Protein AF-A0A0P7XLR4-F1 (afdb_monomer)

Organism: Scleropages formosus (NCBI:txid113540)

Mean predicted aligned error: 12.74 Å

pLDDT: mean 74.95, std 20.22, range [36.06, 98.44]

Structure (mmCIF, N/CA/C/O backbone):
data_AF-A0A0P7XLR4-F1
#
_entry.id   AF-A0A0P7XLR4-F1
#
loop_
_atom_site.group_PDB
_atom_site.id
_atom_site.type_symbol
_atom_site.label_atom_id
_atom_site.label_alt_id
_atom_site.label_comp_id
_atom_site.label_asym_id
_atom_site.label_entity_id
_atom_site.label_seq_id
_atom_site.pdbx_PDB_ins_code
_atom_site.Cartn_x
_atom_site.Cartn_y
_atom_site.Cartn_z
_atom_site.occupancy
_atom_site.B_iso_or_equiv
_atom_site.auth_seq_id
_atom_site.auth_comp_id
_atom_site.auth_asym_id
_atom_site.auth_atom_id
_atom_site.pdbx_PDB_model_num
ATOM 1 N N . MET A 1 1 ? -6.003 4.251 -23.396 1.00 37.56 1 MET A N 1
ATOM 2 C CA . MET A 1 1 ? -5.095 3.546 -22.468 1.00 37.56 1 MET A CA 1
ATOM 3 C C . MET A 1 1 ? -5.598 2.120 -22.329 1.00 37.56 1 MET A C 1
ATOM 5 O O . MET A 1 1 ? -6.743 1.942 -21.940 1.00 37.56 1 MET A O 1
ATOM 9 N N . HIS A 1 2 ? -4.821 1.114 -22.736 1.00 36.06 2 HIS A N 1
ATOM 10 C CA . HIS A 1 2 ? -5.167 -0.277 -22.434 1.00 36.06 2 HIS A CA 1
ATOM 11 C C . HIS A 1 2 ? -4.854 -0.505 -20.953 1.00 36.06 2 HIS A C 1
ATOM 13 O O . HIS A 1 2 ? -3.712 -0.792 -20.598 1.00 36.06 2 HIS A O 1
ATOM 19 N N . CYS A 1 3 ? -5.856 -0.346 -20.086 1.00 39.62 3 CYS A N 1
ATOM 20 C CA . CYS A 1 3 ? -5.820 -0.955 -18.764 1.00 39.62 3 CYS A CA 1
ATOM 21 C C . CYS A 1 3 ? -5.831 -2.467 -18.983 1.00 39.62 3 CYS A C 1
ATOM 23 O O . CYS A 1 3 ? -6.887 -3.091 -19.033 1.00 39.62 3 CYS A O 1
ATOM 25 N N . ALA A 1 4 ? -4.653 -3.062 -19.178 1.00 46.56 4 ALA A N 1
ATOM 26 C CA . ALA A 1 4 ? -4.507 -4.481 -18.932 1.00 46.56 4 ALA A CA 1
ATOM 27 C C . ALA A 1 4 ? -4.935 -4.673 -17.478 1.00 46.56 4 ALA A C 1
ATOM 29 O O . ALA A 1 4 ? -4.331 -4.090 -16.577 1.00 46.56 4 ALA A O 1
ATOM 30 N N . GLN A 1 5 ? -6.024 -5.401 -17.266 1.00 53.16 5 GLN A N 1
ATOM 31 C CA . GLN A 1 5 ? -6.502 -5.780 -15.949 1.00 53.16 5 GLN A CA 1
ATOM 32 C C . GLN A 1 5 ? -5.443 -6.708 -15.349 1.00 53.16 5 GLN A C 1
ATOM 34 O O . GLN A 1 5 ? -5.478 -7.924 -15.521 1.00 53.16 5 GLN A O 1
ATOM 39 N N . ARG A 1 6 ? -4.403 -6.109 -14.765 1.00 68.88 6 ARG A N 1
ATOM 40 C CA . ARG A 1 6 ? -3.279 -6.832 -14.188 1.00 68.88 6 ARG A CA 1
ATOM 41 C C . ARG A 1 6 ? -3.764 -7.427 -12.879 1.00 68.88 6 ARG A C 1
ATOM 43 O O . ARG A 1 6 ? -3.990 -6.713 -11.907 1.00 68.88 6 ARG A O 1
ATOM 50 N N . HIS A 1 7 ? -4.004 -8.729 -12.908 1.00 80.31 7 HIS A N 1
ATOM 51 C CA . HIS A 1 7 ? -4.394 -9.499 -11.743 1.00 80.31 7 HIS A CA 1
ATOM 52 C C . HIS A 1 7 ? -3.141 -9.897 -10.962 1.00 80.31 7 HIS A C 1
ATOM 54 O O . HIS A 1 7 ? -2.199 -10.429 -11.547 1.00 80.31 7 HIS A O 1
ATOM 60 N N . VAL A 1 8 ? -3.147 -9.638 -9.657 1.00 88.50 8 VAL A N 1
ATOM 61 C CA . VAL A 1 8 ? -2.132 -10.122 -8.718 1.00 88.50 8 VAL A CA 1
ATOM 62 C C . VAL A 1 8 ? -2.732 -11.316 -7.988 1.00 88.50 8 VAL A C 1
ATOM 64 O O . VAL A 1 8 ? -3.753 -11.178 -7.317 1.00 88.50 8 VAL A O 1
ATOM 67 N N . SER A 1 9 ? -2.122 -12.482 -8.162 1.00 90.81 9 SER A N 1
ATOM 68 C CA . SER A 1 9 ? -2.510 -13.734 -7.509 1.00 90.81 9 SER A CA 1
ATOM 69 C C . SER A 1 9 ? -1.669 -13.975 -6.257 1.00 90.81 9 SER A C 1
ATOM 71 O O . SER A 1 9 ? -2.211 -14.377 -5.231 1.00 90.81 9 SER A O 1
ATOM 73 N N . ASP A 1 10 ? -0.367 -13.682 -6.328 1.00 91.31 10 ASP A N 1
ATOM 74 C CA . ASP A 1 10 ? 0.554 -13.728 -5.194 1.00 91.31 10 ASP A CA 1
ATOM 75 C C . ASP A 1 10 ? 1.320 -12.407 -5.100 1.00 91.31 10 ASP A C 1
ATOM 77 O O . ASP A 1 10 ? 2.113 -12.049 -5.970 1.00 91.31 10 ASP A O 1
ATOM 81 N N . LEU A 1 11 ? 1.087 -11.675 -4.011 1.00 91.75 11 LEU A N 1
ATOM 82 C CA . LEU A 1 11 ? 1.699 -10.374 -3.772 1.00 91.75 11 LEU A CA 1
ATOM 83 C C . LEU A 1 11 ? 3.235 -10.437 -3.734 1.00 91.75 11 LEU A C 1
ATOM 85 O O . LEU A 1 11 ? 3.894 -9.477 -4.130 1.00 91.75 11 LEU A O 1
ATOM 89 N N . TYR A 1 12 ? 3.805 -11.537 -3.242 1.00 92.75 12 TYR A N 1
ATOM 90 C CA . TYR A 1 12 ? 5.247 -11.672 -3.035 1.00 92.75 12 TYR A CA 1
ATOM 91 C C . TYR A 1 12 ? 5.987 -12.074 -4.303 1.00 92.75 12 TYR A C 1
ATOM 93 O O . TYR A 1 12 ? 7.185 -11.826 -4.398 1.00 92.75 12 TYR A O 1
ATOM 101 N N . GLU A 1 13 ? 5.279 -12.636 -5.282 1.00 93.12 13 GLU A N 1
ATOM 102 C CA . GLU A 1 13 ? 5.835 -13.014 -6.580 1.00 93.12 13 GLU A CA 1
ATOM 103 C C . GLU A 1 13 ? 5.521 -11.976 -7.662 1.00 93.12 13 GLU A C 1
ATOM 105 O O . GLU A 1 13 ? 6.417 -11.502 -8.365 1.00 93.12 13 GLU A O 1
ATOM 110 N N . ASP A 1 14 ? 4.266 -11.543 -7.754 1.00 95.00 14 ASP A N 1
ATOM 111 C CA . ASP A 1 14 ? 3.778 -10.726 -8.867 1.00 95.00 14 ASP A CA 1
ATOM 112 C C . ASP A 1 14 ? 4.241 -9.262 -8.800 1.00 95.00 14 ASP A C 1
ATOM 114 O O . ASP A 1 14 ? 4.071 -8.511 -9.762 1.00 95.00 14 ASP A O 1
ATOM 118 N N . LEU A 1 15 ? 4.823 -8.820 -7.682 1.00 96.06 15 LEU A N 1
ATOM 119 C CA . LEU A 1 15 ? 5.409 -7.480 -7.552 1.00 96.06 15 LEU A CA 1
ATOM 120 C C . LEU A 1 15 ? 6.912 -7.437 -7.853 1.00 96.06 15 LEU A C 1
ATOM 122 O O . LEU A 1 15 ? 7.467 -6.350 -8.028 1.00 96.06 15 LEU A O 1
ATOM 126 N N . ARG A 1 16 ? 7.577 -8.595 -7.950 1.00 96.88 16 ARG A N 1
ATOM 127 C CA . ARG A 1 16 ? 9.047 -8.697 -8.005 1.00 96.88 16 ARG A CA 1
ATOM 128 C C . ARG A 1 16 ? 9.668 -8.095 -9.257 1.00 96.88 16 ARG A C 1
ATOM 130 O O . ARG A 1 16 ? 10.845 -7.745 -9.255 1.00 96.88 16 ARG A O 1
ATOM 137 N N . ASP A 1 17 ? 8.919 -8.018 -10.353 1.00 96.00 17 ASP A N 1
ATOM 138 C CA . ASP A 1 17 ? 9.397 -7.414 -11.600 1.00 96.00 17 ASP A CA 1
ATOM 139 C C . ASP A 1 17 ? 9.203 -5.889 -11.663 1.00 96.00 17 ASP A C 1
ATOM 141 O O . ASP A 1 17 ? 9.664 -5.252 -12.611 1.00 96.00 17 ASP A O 1
ATOM 145 N N . GLY A 1 18 ? 8.531 -5.310 -10.661 1.00 96.25 18 GLY A N 1
ATOM 146 C CA . GLY A 1 18 ? 8.230 -3.886 -10.545 1.00 96.25 18 GLY A CA 1
ATOM 147 C C . GLY A 1 18 ? 7.125 -3.377 -11.476 1.00 96.25 18 GLY A C 1
ATOM 148 O O . GLY A 1 18 ? 6.632 -2.269 -11.281 1.00 96.25 18 GLY A O 1
ATOM 149 N N . HIS A 1 19 ? 6.659 -4.148 -12.462 1.00 95.94 19 HIS A N 1
ATOM 150 C CA . HIS A 1 19 ? 5.688 -3.643 -13.432 1.00 95.94 19 HIS A CA 1
ATOM 151 C C . HIS A 1 19 ? 4.304 -3.412 -12.825 1.00 95.94 19 HIS A C 1
ATOM 153 O O . HIS A 1 19 ? 3.629 -2.448 -13.204 1.00 95.94 19 HIS A O 1
ATOM 159 N N . ASN A 1 20 ? 3.872 -4.279 -11.910 1.00 95.44 20 ASN A N 1
ATOM 160 C CA . ASN A 1 20 ? 2.601 -4.118 -11.204 1.00 95.44 20 ASN A CA 1
ATOM 161 C C . ASN A 1 20 ? 2.645 -2.941 -10.220 1.00 95.44 20 ASN A C 1
ATOM 163 O O . ASN A 1 20 ? 1.683 -2.180 -10.166 1.00 95.44 20 ASN A O 1
ATOM 167 N N . LEU A 1 21 ? 3.783 -2.713 -9.551 1.00 95.62 21 LEU A N 1
ATOM 168 C CA . LEU A 1 21 ? 3.993 -1.530 -8.707 1.00 95.62 21 LEU A CA 1
ATOM 169 C C . LEU A 1 21 ? 3.910 -0.235 -9.515 1.00 95.62 21 LEU A C 1
ATOM 171 O O . LEU A 1 21 ? 3.166 0.665 -9.144 1.00 95.62 21 LEU A O 1
ATOM 175 N N . ILE A 1 22 ? 4.609 -0.165 -10.651 1.00 96.31 22 ILE A N 1
ATOM 176 C CA . ILE A 1 22 ? 4.544 1.006 -11.532 1.00 96.31 22 ILE A CA 1
ATOM 177 C C . ILE A 1 22 ? 3.100 1.238 -11.998 1.00 96.31 22 ILE A C 1
ATOM 179 O O . ILE A 1 22 ? 2.603 2.352 -11.903 1.00 96.31 22 ILE A O 1
ATOM 183 N N . SER A 1 23 ? 2.391 0.186 -12.424 1.00 93.94 23 SER A N 1
ATOM 184 C CA . SER A 1 23 ? 0.994 0.316 -12.881 1.00 93.94 23 SER A CA 1
ATOM 185 C C . SER A 1 23 ? 0.066 0.820 -11.777 1.00 93.94 23 SER A C 1
ATOM 187 O O . SER A 1 23 ? -0.807 1.640 -12.039 1.00 93.94 23 SER A O 1
ATOM 189 N N . LEU A 1 24 ? 0.255 0.343 -10.543 1.00 92.62 24 LEU A N 1
ATOM 190 C CA . LEU A 1 24 ? -0.506 0.809 -9.389 1.00 92.62 24 LEU A CA 1
ATOM 191 C C . LEU A 1 24 ? -0.277 2.306 -9.151 1.00 92.62 24 LEU A C 1
ATOM 193 O O . LEU A 1 24 ? -1.240 3.049 -8.990 1.00 92.62 24 LEU A O 1
ATOM 197 N N . LEU A 1 25 ? 0.980 2.754 -9.168 1.00 92.50 25 LEU A N 1
ATOM 198 C CA . LEU A 1 25 ? 1.325 4.160 -8.956 1.00 92.50 25 LEU A CA 1
ATOM 199 C C . LEU A 1 25 ? 0.788 5.061 -10.070 1.00 92.50 25 LEU A C 1
ATOM 201 O O . LEU A 1 25 ? 0.278 6.135 -9.767 1.00 92.50 25 LEU A O 1
ATOM 205 N N . GLU A 1 26 ? 0.830 4.620 -11.329 1.00 89.94 26 GLU A N 1
ATOM 206 C CA . GLU A 1 26 ? 0.233 5.354 -12.453 1.00 89.94 26 GLU A CA 1
ATOM 207 C C . GLU A 1 26 ? -1.283 5.524 -12.275 1.00 89.94 26 GLU A C 1
ATOM 209 O O . GLU A 1 26 ? -1.816 6.612 -12.475 1.00 89.94 26 GLU A O 1
ATOM 214 N N . VAL A 1 27 ? -1.990 4.472 -11.844 1.00 86.38 27 VAL A N 1
ATOM 215 C CA . VAL A 1 27 ? -3.443 4.532 -11.608 1.00 86.38 27 VAL A CA 1
ATOM 216 C C . VAL A 1 27 ? -3.786 5.436 -10.423 1.00 86.38 27 VAL A C 1
ATOM 218 O O . VAL A 1 27 ? -4.735 6.212 -10.511 1.00 86.38 27 VAL A O 1
ATOM 221 N N . LEU A 1 28 ? -3.032 5.349 -9.323 1.00 84.75 28 LEU A N 1
ATOM 222 C CA . LEU A 1 28 ? -3.292 6.142 -8.118 1.00 84.75 28 LEU A CA 1
ATOM 223 C C . LEU A 1 28 ? -2.942 7.627 -8.294 1.00 84.75 28 LEU A C 1
ATOM 225 O O . LEU A 1 28 ? -3.626 8.481 -7.739 1.00 84.75 28 LEU A O 1
ATOM 229 N N . SER A 1 29 ? -1.888 7.939 -9.053 1.00 83.38 29 SER A N 1
ATOM 230 C CA . SER A 1 29 ? -1.409 9.317 -9.251 1.00 83.38 29 SER A CA 1
ATOM 231 C C . SER A 1 29 ? -1.929 9.991 -10.521 1.00 83.38 29 SER A C 1
ATOM 233 O O . SER A 1 29 ? -1.886 11.215 -10.620 1.00 83.38 29 SER A O 1
ATOM 235 N N . GLY A 1 30 ? -2.393 9.220 -11.508 1.00 84.25 30 GLY A N 1
ATOM 236 C CA . GLY A 1 30 ? -2.721 9.724 -12.843 1.00 84.25 30 GLY A CA 1
ATOM 237 C C . GLY A 1 30 ? -1.502 10.105 -13.697 1.00 84.25 30 GLY A C 1
ATOM 238 O O . GLY A 1 30 ? -1.681 10.629 -14.798 1.00 84.25 30 GLY A O 1
ATOM 239 N N . GLU A 1 31 ? -0.276 9.863 -13.223 1.00 87.56 31 GLU A N 1
ATOM 240 C CA . GLU A 1 31 ? 0.967 10.121 -13.958 1.00 87.56 31 GLU A CA 1
ATOM 241 C C . GLU A 1 31 ? 1.446 8.881 -14.717 1.00 87.56 31 GLU A C 1
ATOM 243 O O . GLU A 1 31 ? 1.093 7.758 -14.384 1.00 87.56 31 GLU A O 1
ATOM 248 N N . THR A 1 32 ? 2.259 9.074 -15.758 1.00 92.50 32 THR A N 1
ATOM 249 C CA . THR A 1 32 ? 2.906 7.970 -16.487 1.00 92.50 32 THR A CA 1
ATOM 250 C C . THR A 1 32 ? 4.353 7.844 -16.038 1.00 92.50 32 THR A C 1
ATOM 252 O O . THR A 1 32 ? 5.079 8.836 -16.019 1.00 92.50 32 THR A O 1
ATOM 255 N N . LEU A 1 33 ? 4.782 6.628 -15.710 1.00 94.81 33 LEU A N 1
ATOM 256 C CA . LEU A 1 33 ? 6.123 6.352 -15.205 1.00 94.81 33 LEU A CA 1
ATOM 257 C C . LEU A 1 33 ? 6.948 5.578 -16.252 1.00 94.81 33 LEU A C 1
ATOM 259 O O . LEU A 1 33 ? 6.402 4.782 -17.025 1.00 94.81 33 LEU A O 1
ATOM 263 N N . PRO A 1 34 ? 8.280 5.769 -16.292 1.00 96.38 34 PRO A N 1
ATOM 264 C CA . PRO A 1 34 ? 9.146 4.998 -17.177 1.00 96.38 34 PRO A CA 1
ATOM 265 C C . PRO A 1 34 ? 9.172 3.514 -16.782 1.00 96.38 34 PRO A C 1
ATOM 267 O O . PRO A 1 34 ? 8.917 3.147 -15.636 1.00 96.38 34 PRO A O 1
ATOM 270 N N . ARG A 1 35 ? 9.481 2.638 -17.745 1.00 96.25 35 ARG A N 1
ATOM 271 C CA . ARG A 1 35 ? 9.558 1.183 -17.544 1.00 96.25 35 ARG A CA 1
ATOM 272 C C . ARG A 1 35 ? 10.735 0.611 -18.318 1.00 96.25 35 ARG A C 1
ATOM 274 O O . ARG A 1 35 ? 10.779 0.721 -19.544 1.00 96.25 35 ARG A O 1
ATOM 281 N N . GLU A 1 36 ? 11.627 -0.067 -17.613 1.00 96.25 36 GLU A N 1
ATOM 282 C CA . GLU A 1 36 ? 12.670 -0.871 -18.231 1.00 96.25 36 GLU A CA 1
ATOM 283 C C . GLU A 1 36 ? 12.086 -2.134 -18.853 1.00 96.25 36 GLU A C 1
ATOM 285 O O . GLU A 1 36 ? 11.261 -2.837 -18.256 1.00 96.25 36 GLU A O 1
ATOM 290 N N . LYS A 1 37 ? 12.538 -2.432 -20.073 1.00 91.19 37 LYS A N 1
ATOM 291 C CA . LYS A 1 37 ? 12.120 -3.609 -20.835 1.00 91.19 37 LYS A CA 1
ATOM 292 C C . LYS A 1 37 ? 13.171 -4.696 -20.695 1.00 91.19 37 LYS A C 1
ATOM 294 O O . LYS A 1 37 ? 14.318 -4.493 -21.061 1.00 91.19 37 LYS A O 1
ATOM 299 N N . GLY A 1 38 ? 12.760 -5.877 -20.255 1.00 91.06 38 GLY A N 1
ATOM 300 C CA . GLY A 1 38 ? 13.636 -7.040 -20.195 1.00 91.06 38 GLY A CA 1
ATOM 301 C C . GLY A 1 38 ? 13.280 -7.955 -19.035 1.00 91.06 38 GLY A C 1
ATOM 302 O O . GLY A 1 38 ? 12.479 -7.611 -18.174 1.00 91.06 38 GLY A O 1
ATOM 303 N N . ARG A 1 39 ? 13.852 -9.162 -19.034 1.00 90.44 39 ARG A N 1
ATOM 304 C CA . ARG A 1 39 ? 13.531 -10.206 -18.040 1.00 90.44 39 ARG A CA 1
ATOM 305 C C . ARG A 1 39 ? 14.653 -10.474 -17.036 1.00 90.44 39 ARG A C 1
ATOM 307 O O . ARG A 1 39 ? 14.438 -11.181 -16.055 1.00 90.44 39 ARG A O 1
ATOM 314 N N . MET A 1 40 ? 15.846 -9.922 -17.274 1.00 96.12 40 MET A N 1
ATOM 315 C CA . MET A 1 40 ? 16.996 -10.090 -16.376 1.00 96.12 40 MET A CA 1
ATOM 316 C C . MET A 1 40 ? 16.778 -9.368 -15.044 1.00 96.12 40 MET A C 1
ATOM 318 O O . MET A 1 40 ? 16.084 -8.353 -14.996 1.00 96.12 40 MET A O 1
ATOM 322 N N . ARG A 1 41 ? 17.430 -9.856 -13.981 1.00 95.50 41 ARG A N 1
ATOM 323 C CA . ARG A 1 41 ? 17.293 -9.317 -12.617 1.00 95.50 41 ARG A CA 1
ATOM 324 C C . ARG A 1 41 ? 17.545 -7.810 -12.541 1.00 95.50 41 ARG A C 1
ATOM 326 O O . ARG A 1 41 ? 16.820 -7.129 -11.832 1.00 95.50 41 ARG A O 1
ATOM 333 N N . PHE A 1 42 ? 18.500 -7.277 -13.304 1.00 96.81 42 PHE A N 1
ATOM 334 C CA . PHE A 1 42 ? 18.771 -5.838 -13.291 1.00 96.81 42 PHE A CA 1
ATOM 335 C C . PHE A 1 42 ? 17.586 -4.998 -13.806 1.00 96.81 42 PHE A C 1
ATOM 337 O O . PHE A 1 42 ? 17.302 -3.961 -13.221 1.00 96.81 42 PHE A O 1
ATOM 344 N N . HIS A 1 43 ? 16.839 -5.463 -14.819 1.00 97.12 43 HIS A N 1
ATOM 345 C CA . HIS A 1 43 ? 15.630 -4.766 -15.285 1.00 97.12 43 HIS A CA 1
ATOM 346 C C . HIS A 1 43 ? 14.546 -4.763 -14.202 1.00 97.12 43 HIS A C 1
ATOM 348 O O . HIS A 1 43 ? 13.888 -3.750 -13.990 1.00 97.12 43 HIS A O 1
ATOM 354 N N . LYS A 1 44 ? 14.386 -5.886 -13.485 1.00 97.06 44 LYS A N 1
ATOM 355 C CA . LYS A 1 44 ? 13.446 -5.994 -12.358 1.00 97.06 44 LYS A CA 1
ATOM 356 C C . LYS A 1 44 ? 13.810 -5.012 -11.243 1.00 97.06 44 LYS A C 1
ATOM 358 O O . LYS A 1 44 ? 12.972 -4.220 -10.827 1.00 97.06 44 LYS A O 1
ATOM 363 N N . LEU A 1 45 ? 15.078 -5.017 -10.822 1.00 98.25 45 LEU A N 1
ATOM 364 C CA . LEU A 1 45 ? 15.604 -4.093 -9.813 1.00 98.25 45 LEU A CA 1
ATOM 365 C C . LEU A 1 45 ? 15.403 -2.632 -10.222 1.00 98.25 45 LEU A C 1
ATOM 367 O O . LEU A 1 45 ? 15.032 -1.817 -9.382 1.00 98.25 45 LEU A O 1
ATOM 371 N N . GLN A 1 46 ? 15.605 -2.311 -11.501 1.00 98.44 46 GLN A N 1
ATOM 372 C CA . GLN A 1 46 ? 15.430 -0.957 -12.012 1.00 98.44 46 GLN A CA 1
ATOM 373 C C . GLN A 1 46 ? 13.955 -0.539 -12.060 1.00 98.44 46 GLN A C 1
ATOM 375 O O . GLN A 1 46 ? 13.625 0.567 -11.649 1.00 98.44 46 GLN A O 1
ATOM 380 N N . ASN A 1 47 ? 13.043 -1.421 -12.477 1.00 98.31 47 ASN A N 1
ATOM 381 C CA . ASN A 1 47 ? 11.603 -1.143 -12.436 1.00 98.31 47 ASN A CA 1
ATOM 382 C C . ASN A 1 47 ? 11.095 -0.921 -11.006 1.00 98.31 47 ASN A C 1
ATOM 384 O O . ASN A 1 47 ? 10.322 0.003 -10.756 1.00 98.31 47 ASN A O 1
ATOM 388 N N . VAL A 1 48 ? 11.554 -1.726 -10.045 1.00 98.38 48 VAL A N 1
ATOM 389 C CA . VAL A 1 48 ? 11.248 -1.488 -8.630 1.00 98.38 48 VAL A CA 1
ATOM 390 C C . VAL A 1 48 ? 11.840 -0.152 -8.177 1.00 98.38 48 VAL A C 1
ATOM 392 O O . VAL A 1 48 ? 11.147 0.628 -7.529 1.00 98.38 48 VAL A O 1
ATOM 395 N N . GLN A 1 49 ? 13.087 0.150 -8.550 1.00 98.44 49 GLN A N 1
ATOM 396 C CA . GLN A 1 49 ? 13.749 1.406 -8.196 1.00 98.44 49 GLN A CA 1
ATOM 397 C C . GLN A 1 49 ? 12.969 2.628 -8.695 1.00 98.44 49 GLN A C 1
ATOM 399 O O . GLN A 1 49 ? 12.754 3.554 -7.920 1.00 98.44 49 GLN A O 1
ATOM 404 N N . ILE A 1 50 ? 12.466 2.596 -9.933 1.00 98.31 50 ILE A N 1
ATOM 405 C CA . ILE A 1 50 ? 11.616 3.654 -10.500 1.00 98.31 50 ILE A CA 1
ATOM 406 C C . ILE A 1 50 ? 10.390 3.908 -9.610 1.00 98.31 50 ILE A C 1
ATOM 408 O O . ILE A 1 50 ? 10.075 5.058 -9.305 1.00 98.31 50 ILE A O 1
ATOM 412 N N . ALA A 1 51 ? 9.718 2.847 -9.154 1.00 98.00 51 ALA A N 1
ATOM 413 C CA . ALA A 1 51 ? 8.559 2.967 -8.272 1.00 98.0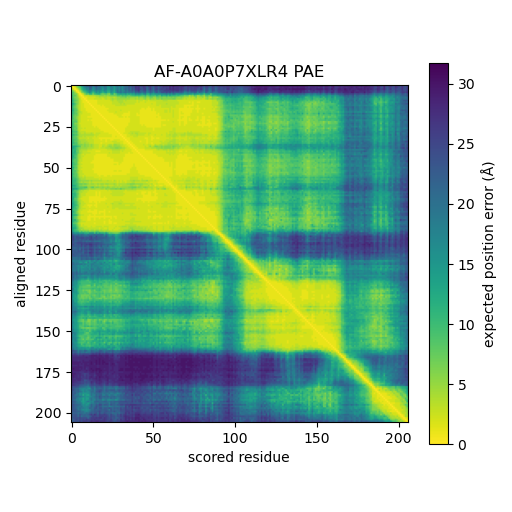0 51 ALA A CA 1
ATOM 414 C C . ALA A 1 51 ? 8.932 3.546 -6.893 1.00 98.00 51 ALA A C 1
ATOM 416 O O . ALA A 1 51 ? 8.233 4.418 -6.374 1.00 98.00 51 ALA A O 1
ATOM 417 N N . LEU A 1 52 ? 10.042 3.090 -6.300 1.00 97.88 52 LEU A N 1
ATOM 418 C CA . LEU A 1 52 ? 10.511 3.594 -5.005 1.00 97.88 52 LEU A CA 1
ATOM 419 C C . LEU A 1 52 ? 10.942 5.059 -5.087 1.00 97.88 52 LEU A C 1
ATOM 421 O O . LEU A 1 52 ? 10.652 5.835 -4.179 1.00 97.88 52 LEU A O 1
ATOM 425 N N . ASP A 1 53 ? 11.617 5.454 -6.162 1.00 97.25 53 ASP A N 1
ATOM 426 C CA . ASP A 1 53 ? 12.038 6.836 -6.340 1.00 97.25 53 ASP A CA 1
ATOM 427 C C . ASP A 1 53 ? 10.841 7.740 -6.586 1.00 97.25 53 ASP A C 1
ATOM 429 O O . ASP A 1 53 ? 10.775 8.795 -5.965 1.00 97.25 53 ASP A O 1
ATOM 433 N N . PHE A 1 54 ? 9.852 7.328 -7.380 1.00 96.06 54 PHE A N 1
ATOM 434 C CA . PHE A 1 54 ? 8.601 8.078 -7.517 1.00 96.06 54 PHE A CA 1
ATOM 435 C C . PHE A 1 54 ? 7.953 8.386 -6.154 1.00 96.06 54 PHE A C 1
ATOM 437 O O . PHE A 1 54 ? 7.598 9.531 -5.876 1.00 96.06 54 PHE A O 1
ATOM 444 N N . LEU A 1 55 ? 7.875 7.389 -5.266 1.00 93.06 55 LEU A N 1
ATOM 445 C CA . LEU A 1 55 ? 7.358 7.571 -3.908 1.00 93.06 55 LEU A CA 1
ATOM 446 C C . LEU A 1 55 ? 8.206 8.567 -3.097 1.00 93.06 55 LEU A C 1
ATOM 448 O O . LEU A 1 55 ? 7.654 9.466 -2.465 1.00 93.06 55 LEU A O 1
ATOM 452 N N . LYS A 1 56 ? 9.541 8.471 -3.147 1.00 91.56 56 LYS A N 1
ATOM 453 C CA . LYS A 1 56 ? 10.427 9.436 -2.465 1.00 91.56 56 LYS A CA 1
ATOM 454 C C . LYS A 1 56 ? 10.263 10.860 -2.995 1.00 91.56 56 LYS A C 1
ATOM 456 O O . LYS A 1 56 ? 10.279 11.796 -2.201 1.00 91.56 56 LYS A O 1
ATOM 461 N N . HIS A 1 57 ? 10.101 11.033 -4.310 1.00 91.56 57 HIS A N 1
ATOM 462 C CA . HIS A 1 57 ? 9.867 12.349 -4.915 1.00 91.56 57 HIS A CA 1
ATOM 463 C C . HIS A 1 57 ? 8.569 12.980 -4.389 1.00 91.56 57 HIS A C 1
ATOM 465 O O . HIS A 1 57 ? 8.535 14.184 -4.152 1.00 91.56 57 HIS A O 1
ATOM 471 N N . ARG A 1 58 ? 7.552 12.160 -4.095 1.00 85.12 58 ARG A N 1
ATOM 472 C CA . ARG A 1 58 ? 6.304 12.553 -3.416 1.00 85.12 58 ARG A CA 1
ATOM 473 C C . ARG A 1 58 ? 6.409 12.600 -1.882 1.00 85.12 58 ARG A C 1
ATOM 475 O O . ARG A 1 58 ? 5.407 12.500 -1.183 1.00 85.12 58 ARG A O 1
ATOM 482 N N . GLN A 1 59 ? 7.622 12.740 -1.342 1.00 83.94 59 GLN A N 1
ATOM 483 C CA . GLN A 1 59 ? 7.900 12.861 0.098 1.00 83.94 59 GLN A CA 1
ATOM 484 C C . GLN A 1 59 ? 7.467 11.650 0.949 1.00 83.94 59 GLN A C 1
ATOM 486 O O . GLN A 1 59 ? 7.349 11.742 2.174 1.00 83.94 59 GLN A O 1
ATOM 491 N N . VAL A 1 60 ? 7.286 10.475 0.336 1.00 86.56 60 VAL A N 1
ATOM 492 C CA . VAL A 1 60 ? 6.988 9.237 1.065 1.00 86.56 60 VAL A CA 1
ATOM 493 C C . VAL A 1 60 ? 8.244 8.723 1.766 1.00 86.56 60 VAL A C 1
ATOM 495 O O . VAL A 1 60 ? 9.277 8.461 1.145 1.00 86.56 60 VAL A O 1
ATOM 498 N N . LYS A 1 61 ? 8.147 8.511 3.081 1.00 82.56 61 LYS A N 1
ATOM 499 C CA . LYS A 1 61 ? 9.248 7.980 3.895 1.00 82.56 61 LYS A CA 1
ATOM 500 C C . LYS A 1 61 ? 9.323 6.456 3.797 1.00 82.56 61 LYS A C 1
ATOM 502 O O . LYS A 1 61 ? 8.607 5.740 4.491 1.00 82.56 61 LYS A O 1
ATOM 507 N N . LEU A 1 62 ? 10.242 5.961 2.974 1.00 88.38 62 LEU A N 1
ATOM 508 C CA . LEU A 1 62 ? 10.547 4.533 2.847 1.00 88.38 62 LEU A CA 1
ATOM 509 C C . LEU A 1 62 ? 11.623 4.119 3.863 1.00 88.38 62 LEU A C 1
ATOM 511 O O . LEU A 1 62 ? 12.820 4.223 3.597 1.00 88.38 62 LEU A O 1
ATOM 515 N N . VAL A 1 63 ? 11.209 3.663 5.046 1.00 85.06 63 VAL A N 1
ATOM 516 C CA . VAL A 1 63 ? 12.143 3.212 6.091 1.00 85.06 63 VAL A CA 1
ATOM 517 C C . VAL A 1 63 ? 12.566 1.769 5.820 1.00 85.06 63 VAL A C 1
ATOM 519 O O . VAL A 1 63 ? 11.752 0.856 5.924 1.00 85.06 63 VAL A O 1
ATOM 522 N N . ASN A 1 64 ? 13.853 1.564 5.527 1.00 90.00 64 ASN A N 1
ATOM 523 C CA . ASN A 1 64 ? 14.472 0.245 5.333 1.00 90.00 64 ASN A CA 1
ATOM 52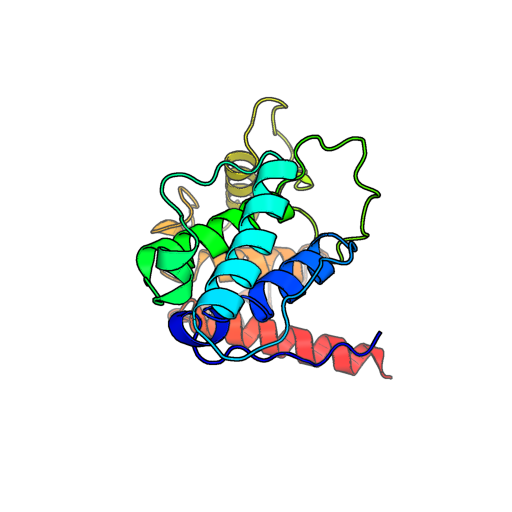4 C C . ASN A 1 64 ? 13.851 -0.604 4.207 1.00 90.00 64 ASN A C 1
ATOM 526 O O . ASN A 1 64 ? 13.819 -1.827 4.314 1.00 90.00 64 ASN A O 1
ATOM 530 N N . ILE A 1 65 ? 13.359 0.028 3.138 1.00 93.75 65 ILE A N 1
ATOM 531 C CA . ILE A 1 65 ? 12.867 -0.673 1.944 1.00 93.75 65 ILE A CA 1
ATOM 532 C C . ILE A 1 65 ? 13.798 -0.350 0.778 1.00 93.75 65 ILE A C 1
ATOM 534 O O . ILE A 1 65 ? 13.917 0.815 0.386 1.00 93.75 65 ILE A O 1
ATOM 538 N N . ARG A 1 66 ? 14.450 -1.374 0.222 1.00 97.31 66 ARG A N 1
ATOM 539 C CA . ARG A 1 66 ? 15.290 -1.272 -0.979 1.00 97.31 66 ARG A CA 1
ATOM 540 C C . ARG A 1 66 ? 14.680 -2.048 -2.142 1.00 97.31 66 ARG A C 1
ATOM 542 O O . ARG A 1 66 ? 13.700 -2.774 -1.988 1.00 97.31 66 ARG A O 1
ATOM 549 N N . ASN A 1 67 ? 15.226 -1.852 -3.338 1.00 97.31 67 ASN A N 1
ATOM 550 C CA . ASN A 1 67 ? 14.696 -2.476 -4.547 1.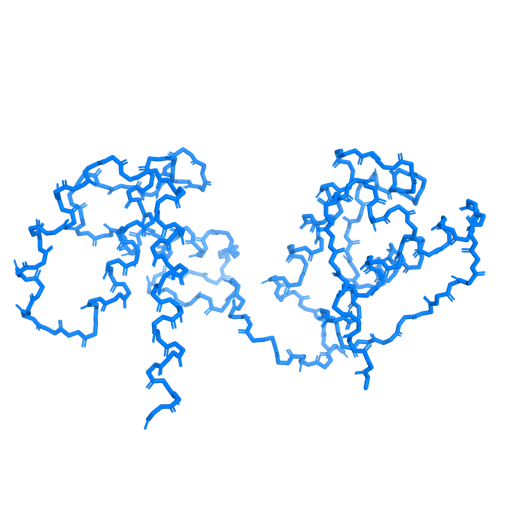00 97.31 67 ASN A CA 1
ATOM 551 C C . ASN A 1 67 ? 14.957 -3.990 -4.609 1.00 97.31 67 ASN A C 1
ATOM 553 O O . ASN A 1 67 ? 14.111 -4.727 -5.115 1.00 97.31 67 ASN A O 1
ATOM 557 N N . ASP A 1 68 ? 16.082 -4.461 -4.071 1.00 97.62 68 ASP A N 1
ATOM 558 C CA . ASP A 1 68 ? 16.415 -5.881 -3.948 1.00 97.62 68 ASP A CA 1
ATOM 559 C C . ASP A 1 68 ? 15.489 -6.609 -2.974 1.00 97.62 68 ASP A C 1
ATOM 561 O O . ASP A 1 68 ? 15.024 -7.697 -3.299 1.00 97.62 68 ASP A O 1
ATOM 565 N N . ASP A 1 69 ? 15.104 -5.968 -1.866 1.00 97.56 69 ASP A N 1
ATOM 566 C CA . ASP A 1 69 ? 14.140 -6.530 -0.913 1.00 97.56 69 ASP A CA 1
ATOM 567 C C . ASP A 1 69 ? 12.809 -6.914 -1.591 1.00 97.56 69 ASP A C 1
ATOM 569 O O . ASP A 1 69 ? 12.227 -7.961 -1.302 1.00 97.56 69 ASP A O 1
ATOM 573 N N . ILE A 1 70 ? 12.329 -6.079 -2.518 1.00 97.81 70 ILE A N 1
ATOM 574 C CA . ILE A 1 70 ? 11.079 -6.312 -3.254 1.00 97.81 70 ILE A CA 1
ATOM 575 C C . ILE A 1 70 ? 11.296 -7.271 -4.428 1.00 97.81 70 ILE A C 1
ATOM 577 O O . ILE A 1 70 ? 10.491 -8.176 -4.635 1.00 97.81 70 ILE A O 1
ATOM 581 N N . ALA A 1 71 ? 12.382 -7.116 -5.191 1.00 97.00 71 ALA A N 1
ATOM 582 C CA . ALA A 1 71 ? 12.681 -7.990 -6.327 1.00 97.00 71 ALA A CA 1
ATOM 583 C C . ALA A 1 71 ? 12.970 -9.441 -5.902 1.00 97.00 71 ALA A C 1
ATOM 585 O O . ALA A 1 71 ? 12.717 -10.382 -6.664 1.00 97.00 71 ALA A O 1
ATOM 586 N N . ASP A 1 72 ? 13.460 -9.638 -4.680 1.00 95.69 72 ASP A N 1
ATOM 587 C CA . ASP A 1 72 ? 13.690 -10.952 -4.087 1.00 95.69 72 ASP A CA 1
ATOM 588 C C . ASP A 1 72 ? 12.450 -11.490 -3.341 1.00 95.69 72 ASP A C 1
ATOM 590 O O . ASP A 1 72 ? 12.450 -12.650 -2.935 1.00 95.69 72 ASP A O 1
ATOM 594 N N . GLY A 1 73 ? 11.368 -10.704 -3.240 1.00 94.50 73 GLY A N 1
ATOM 595 C CA . GLY A 1 73 ? 10.072 -11.147 -2.715 1.00 94.50 73 GLY A CA 1
ATOM 596 C C . GLY A 1 73 ? 9.982 -11.175 -1.188 1.00 94.50 73 GLY A C 1
ATOM 597 O O . GLY A 1 73 ? 9.253 -11.995 -0.635 1.00 94.50 73 GLY A O 1
ATOM 598 N N . ASN A 1 74 ? 10.712 -10.310 -0.471 1.00 96.38 74 ASN A N 1
ATOM 599 C CA . ASN A 1 74 ? 10.680 -10.271 0.994 1.00 96.38 74 ASN A CA 1
ATOM 600 C C . ASN A 1 74 ? 9.255 -9.962 1.503 1.00 96.38 74 ASN A C 1
ATOM 602 O O . ASN A 1 74 ? 8.783 -8.833 1.312 1.00 96.38 74 ASN A O 1
ATOM 606 N N . PRO A 1 75 ? 8.568 -10.886 2.207 1.00 93.19 75 PRO A N 1
ATOM 607 C CA . PRO A 1 75 ? 7.155 -10.702 2.533 1.00 93.19 75 PRO A CA 1
ATOM 608 C C . PRO A 1 75 ? 6.881 -9.512 3.453 1.00 93.19 75 PRO A C 1
ATOM 610 O O . PRO A 1 75 ? 5.912 -8.773 3.265 1.00 93.19 75 PRO A O 1
ATOM 613 N N . LYS A 1 76 ? 7.761 -9.292 4.436 1.00 91.69 76 LYS A N 1
ATOM 614 C CA . LYS A 1 76 ? 7.624 -8.215 5.421 1.00 91.69 76 LYS A CA 1
ATOM 615 C C . LYS A 1 76 ? 7.774 -6.848 4.762 1.00 91.69 76 LYS A C 1
ATOM 617 O O . LYS A 1 76 ? 6.970 -5.954 5.014 1.00 91.69 76 LYS A O 1
ATOM 622 N N . LEU A 1 77 ? 8.799 -6.690 3.929 1.00 94.19 77 LEU A N 1
ATOM 623 C CA . LEU A 1 77 ? 9.100 -5.416 3.277 1.00 94.19 77 LEU A CA 1
ATOM 624 C C . LEU A 1 77 ? 8.143 -5.137 2.112 1.00 94.19 77 LEU A C 1
ATOM 626 O O . LEU A 1 77 ? 7.745 -3.992 1.927 1.00 94.19 77 LEU A O 1
ATOM 630 N N . THR A 1 78 ? 7.669 -6.176 1.419 1.00 95.50 78 THR A N 1
ATOM 631 C CA . THR A 1 78 ? 6.623 -6.057 0.390 1.00 95.50 78 THR A CA 1
ATOM 632 C C . THR A 1 78 ? 5.300 -5.577 0.989 1.00 95.50 78 THR A C 1
ATOM 634 O O . THR A 1 78 ? 4.721 -4.608 0.499 1.00 95.50 78 THR A O 1
ATOM 637 N N . LEU A 1 79 ? 4.844 -6.173 2.099 1.00 92.94 79 LEU A N 1
ATOM 638 C CA . LEU A 1 79 ? 3.660 -5.676 2.814 1.00 92.94 79 LEU A CA 1
ATOM 639 C C . LEU A 1 79 ? 3.873 -4.262 3.360 1.00 92.94 79 LEU A C 1
ATOM 641 O O . LEU A 1 79 ? 2.972 -3.434 3.262 1.00 92.94 79 LEU A O 1
ATOM 645 N N . GLY A 1 80 ? 5.061 -3.971 3.899 1.00 92.38 80 GLY A N 1
ATOM 646 C CA . GLY A 1 80 ? 5.423 -2.633 4.370 1.00 92.38 80 GLY A CA 1
ATOM 647 C C . GLY A 1 80 ? 5.358 -1.572 3.268 1.00 92.38 80 GLY A C 1
ATOM 648 O O . GLY A 1 80 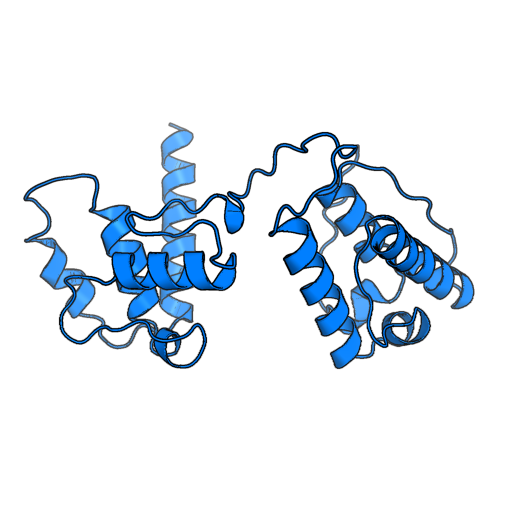? 4.863 -0.468 3.508 1.00 92.38 80 GLY A O 1
ATOM 649 N N . LEU A 1 81 ? 5.785 -1.912 2.048 1.00 94.00 81 LEU A N 1
ATOM 650 C CA . LEU A 1 81 ? 5.693 -1.035 0.883 1.00 94.00 81 LEU A CA 1
ATOM 651 C C . LEU A 1 81 ? 4.237 -0.802 0.469 1.00 94.00 81 LEU A C 1
ATOM 653 O O . LEU A 1 81 ? 3.825 0.344 0.317 1.00 94.00 81 LEU A O 1
ATOM 657 N N . ILE A 1 82 ? 3.447 -1.869 0.330 1.00 94.31 82 ILE A N 1
ATOM 658 C CA . ILE A 1 82 ? 2.032 -1.760 -0.052 1.00 94.31 82 ILE A CA 1
ATOM 659 C C . ILE A 1 82 ? 1.245 -0.964 0.984 1.00 94.31 82 ILE A C 1
ATOM 661 O O . ILE A 1 82 ? 0.475 -0.080 0.622 1.00 94.31 82 ILE A O 1
ATOM 665 N N . TRP A 1 83 ? 1.489 -1.210 2.268 1.00 89.88 83 TRP A N 1
ATOM 666 C CA . TRP A 1 83 ? 0.910 -0.429 3.353 1.00 89.88 83 TRP A CA 1
ATOM 667 C C . TRP A 1 83 ? 1.268 1.057 3.251 1.00 89.88 83 TRP A C 1
ATOM 669 O O . TRP A 1 83 ? 0.389 1.910 3.345 1.00 89.88 83 TRP A O 1
ATOM 679 N N . THR A 1 84 ? 2.540 1.371 2.998 1.00 87.06 84 THR A N 1
ATOM 680 C CA . THR A 1 84 ? 3.000 2.752 2.797 1.00 87.06 84 THR A CA 1
ATOM 681 C C . THR A 1 84 ? 2.292 3.425 1.613 1.00 87.06 84 THR A C 1
ATOM 683 O O . THR A 1 84 ? 1.858 4.569 1.739 1.00 87.06 84 THR A O 1
ATOM 686 N N . ILE A 1 85 ? 2.123 2.718 0.488 1.00 89.38 85 ILE A N 1
ATOM 687 C CA . ILE A 1 85 ? 1.394 3.220 -0.690 1.00 89.38 85 ILE A CA 1
ATOM 688 C C . ILE A 1 85 ? -0.077 3.477 -0.343 1.00 89.38 85 ILE A C 1
ATOM 690 O O . ILE A 1 85 ? -0.594 4.552 -0.635 1.00 89.38 85 ILE A O 1
ATOM 694 N N . ILE A 1 86 ? -0.741 2.515 0.306 1.00 85.38 86 ILE A N 1
ATOM 695 C CA . ILE A 1 86 ? -2.139 2.643 0.738 1.00 85.38 86 ILE A CA 1
ATOM 696 C C . ILE A 1 86 ? -2.306 3.887 1.608 1.00 85.38 86 ILE A C 1
ATOM 698 O O . ILE A 1 86 ? -3.165 4.710 1.311 1.00 85.38 86 ILE A O 1
ATOM 702 N N . LEU A 1 87 ? -1.468 4.053 2.634 1.00 79.25 87 LEU A N 1
ATOM 703 C CA . LEU A 1 87 ? -1.544 5.213 3.516 1.00 79.25 87 LEU A CA 1
ATOM 704 C C . LEU A 1 87 ? -1.366 6.522 2.746 1.00 79.25 87 LEU A C 1
ATOM 706 O O . LEU A 1 87 ? -2.231 7.384 2.838 1.00 79.25 87 LEU A O 1
ATOM 710 N N . HIS A 1 88 ? -0.303 6.649 1.947 1.00 78.38 88 HIS A N 1
ATOM 711 C CA . HIS A 1 88 ? 0.014 7.898 1.253 1.00 78.38 88 HIS A CA 1
ATOM 712 C C . HIS A 1 88 ? -1.097 8.364 0.302 1.00 78.38 88 HIS A C 1
ATOM 714 O O . HIS A 1 88 ? -1.398 9.550 0.253 1.00 78.38 88 HIS A O 1
ATOM 720 N N . PHE A 1 89 ? -1.737 7.446 -0.427 1.00 76.94 89 PHE A N 1
ATOM 721 C CA . PHE A 1 89 ? -2.806 7.805 -1.366 1.00 76.94 89 PHE A CA 1
ATOM 722 C C . PHE A 1 89 ? -4.202 7.876 -0.719 1.00 76.94 89 PHE A C 1
ATOM 724 O O . PHE A 1 89 ? -5.129 8.421 -1.321 1.00 76.94 89 PHE A O 1
ATOM 731 N N . GLN A 1 90 ? -4.374 7.360 0.503 1.00 63.84 90 GLN A N 1
ATOM 732 C CA . GLN A 1 90 ? -5.621 7.477 1.272 1.00 63.84 90 GLN A CA 1
ATOM 733 C C . GLN A 1 90 ? -5.657 8.692 2.207 1.00 63.84 90 GLN A C 1
ATOM 735 O O . GLN A 1 90 ? -6.752 9.117 2.585 1.00 63.84 90 GLN A O 1
ATOM 740 N N . THR A 1 91 ? -4.501 9.248 2.584 1.00 58.19 91 THR A N 1
ATOM 741 C CA . THR A 1 91 ? -4.395 10.483 3.372 1.00 58.19 91 THR A CA 1
ATOM 742 C C . THR A 1 91 ? -3.886 11.628 2.490 1.00 58.19 91 THR A C 1
ATOM 744 O O . THR A 1 91 ? -2.731 11.586 2.073 1.00 58.19 91 THR A O 1
ATOM 747 N N . PRO A 1 92 ? -4.690 12.663 2.203 1.00 51.50 92 PRO A N 1
ATOM 748 C CA . PRO A 1 92 ? -4.228 13.850 1.510 1.00 51.50 92 PRO A CA 1
ATOM 749 C C . PRO A 1 92 ? -3.341 14.650 2.458 1.00 51.50 92 PRO A C 1
ATOM 751 O O . PRO A 1 92 ? -3.819 15.433 3.274 1.00 51.50 92 PRO A O 1
ATOM 754 N N . GLU A 1 93 ? -2.033 14.472 2.353 1.00 51.06 93 GLU A N 1
ATOM 755 C CA . GLU A 1 93 ? -1.104 15.472 2.859 1.00 51.06 93 GLU A CA 1
ATOM 756 C C . GLU A 1 93 ? -0.469 16.209 1.680 1.00 51.06 93 GLU A C 1
ATOM 758 O O . GLU A 1 93 ? 0.344 15.668 0.939 1.00 51.06 93 GLU A O 1
ATOM 763 N N . LEU A 1 94 ? -0.904 17.466 1.539 1.00 48.12 94 LEU A N 1
ATOM 764 C CA . LEU A 1 94 ? -0.092 18.631 1.182 1.00 48.12 94 LEU A CA 1
ATOM 765 C C . LEU A 1 94 ? 0.832 18.490 -0.032 1.00 48.12 94 LEU A C 1
ATOM 767 O O . LEU A 1 94 ? 2.011 18.825 0.060 1.00 48.12 94 LEU A O 1
ATOM 771 N N . ASP A 1 95 ? 0.298 18.103 -1.186 1.00 49.41 95 ASP A N 1
ATOM 772 C CA . ASP A 1 95 ? 1.022 18.279 -2.445 1.00 49.41 95 ASP A CA 1
ATOM 773 C C . ASP A 1 95 ? 0.283 19.295 -3.340 1.00 49.41 95 ASP A C 1
ATOM 775 O O . ASP A 1 95 ? -0.580 18.913 -4.134 1.00 49.41 95 ASP A O 1
ATOM 779 N N . PRO A 1 96 ? 0.568 20.612 -3.207 1.00 49.75 96 PRO A N 1
ATOM 780 C CA . PRO A 1 96 ? -0.137 21.683 -3.926 1.00 49.75 96 PRO A CA 1
ATOM 781 C C . PRO A 1 96 ? 0.006 21.606 -5.453 1.00 49.75 96 PRO A C 1
ATOM 783 O O . PRO A 1 96 ? -0.754 22.243 -6.178 1.00 49.75 96 PRO A O 1
ATOM 786 N N . CYS A 1 97 ? 0.995 20.849 -5.939 1.00 46.47 97 CYS A N 1
ATOM 787 C CA . CYS A 1 97 ? 1.293 20.668 -7.360 1.00 46.47 97 CYS A CA 1
ATOM 788 C C . CYS A 1 97 ? 0.653 19.409 -7.967 1.00 46.47 97 CYS A C 1
ATOM 790 O O . CYS A 1 97 ? 0.665 19.254 -9.191 1.00 46.47 97 CYS A O 1
ATOM 792 N N . SER A 1 98 ? 0.074 18.521 -7.154 1.00 52.69 98 SER A N 1
ATOM 793 C CA . SER A 1 98 ? -0.647 17.354 -7.657 1.00 52.69 98 SER A CA 1
ATOM 794 C C . SER A 1 98 ? -2.042 17.788 -8.115 1.00 52.69 98 SER A C 1
ATOM 796 O O . SER A 1 98 ? -2.859 18.244 -7.315 1.00 52.69 98 SER A O 1
ATOM 798 N N . ARG A 1 99 ? -2.339 17.651 -9.417 1.00 49.69 99 ARG A N 1
ATOM 799 C CA . ARG A 1 99 ? -3.718 17.795 -9.916 1.00 49.69 99 ARG A CA 1
ATOM 800 C C . ARG A 1 99 ? -4.609 16.849 -9.104 1.00 49.69 99 ARG A C 1
ATOM 802 O O . ARG A 1 99 ? -4.248 15.676 -9.008 1.00 49.69 99 ARG A O 1
ATOM 809 N N . PRO A 1 100 ? -5.745 17.304 -8.544 1.00 49.91 100 PRO A N 1
ATOM 810 C CA . PRO A 1 100 ? -6.659 16.406 -7.862 1.00 49.91 100 PRO A CA 1
ATOM 811 C C . PRO A 1 100 ? -7.147 15.377 -8.878 1.00 49.91 100 PRO A C 1
ATOM 813 O O . PRO A 1 100 ? -7.935 15.681 -9.775 1.00 49.91 100 PRO A O 1
ATOM 816 N N . VAL A 1 101 ? -6.629 14.157 -8.771 1.00 49.00 101 VAL A N 1
ATOM 817 C CA . VAL A 1 101 ? -7.237 13.012 -9.430 1.00 49.00 101 VAL A CA 1
ATOM 818 C C . VAL A 1 101 ? -8.566 12.817 -8.705 1.00 49.00 101 VAL A C 1
ATOM 820 O O . VAL A 1 101 ? -8.552 12.724 -7.475 1.00 49.00 101 VAL A O 1
ATOM 823 N N . PRO A 1 102 ? -9.719 12.801 -9.394 1.00 45.28 102 PRO A N 1
ATOM 824 C CA . PRO A 1 102 ? -10.977 12.462 -8.753 1.00 45.28 102 PRO A CA 1
ATOM 825 C C . PRO A 1 102 ? -10.883 11.010 -8.281 1.00 45.28 102 PRO A C 1
ATOM 827 O O . PRO A 1 102 ? -11.124 10.066 -9.033 1.00 45.28 102 PRO A O 1
ATOM 830 N N . CYS A 1 103 ? -10.464 10.827 -7.033 1.00 47.31 103 CYS A N 1
ATOM 831 C CA . CYS A 1 103 ? -10.496 9.540 -6.380 1.00 47.31 103 CYS A CA 1
ATOM 832 C C . CYS A 1 103 ? -11.973 9.174 -6.213 1.00 47.31 103 CYS A C 1
ATOM 834 O O . CYS A 1 103 ? -12.720 9.867 -5.528 1.00 47.31 103 CYS A O 1
ATOM 836 N N . LEU A 1 104 ? -12.413 8.082 -6.843 1.00 40.97 104 LEU A N 1
ATOM 837 C CA . LEU A 1 104 ? -13.758 7.529 -6.627 1.00 40.97 104 LEU A CA 1
ATOM 838 C C . LEU A 1 104 ? -13.924 6.935 -5.213 1.00 40.97 104 LEU A C 1
ATOM 840 O O . LEU A 1 104 ? -15.004 6.456 -4.869 1.00 40.97 104 LEU A O 1
ATOM 844 N N . VAL A 1 105 ? -12.864 6.949 -4.399 1.00 44.81 105 VAL A N 1
ATOM 845 C CA . VAL A 1 105 ? -12.857 6.519 -3.002 1.00 44.81 105 VAL A CA 1
ATOM 846 C C . VAL A 1 105 ? -12.824 7.769 -2.125 1.00 44.81 105 VAL A C 1
ATOM 848 O O . VAL A 1 105 ? -11.860 8.529 -2.168 1.00 44.81 105 VAL A O 1
ATOM 851 N N . SER A 1 106 ? -13.868 7.972 -1.320 1.00 52.72 106 SER A N 1
ATOM 852 C CA . SER A 1 106 ? -13.878 8.976 -0.249 1.00 52.72 106 SER A CA 1
ATOM 853 C C . SER A 1 106 ? -12.640 8.799 0.637 1.00 52.72 106 SER A C 1
ATOM 855 O O . SER A 1 106 ? -12.424 7.695 1.150 1.00 52.72 106 SER A O 1
ATOM 857 N N . GLN A 1 107 ? -11.824 9.842 0.807 1.00 56.75 107 GLN A N 1
ATOM 858 C CA . GLN A 1 107 ? -10.594 9.749 1.593 1.00 56.75 107 GLN A CA 1
ATOM 859 C C . GLN A 1 107 ? -10.910 9.710 3.094 1.00 56.75 107 GLN A C 1
ATOM 861 O O . GLN A 1 107 ? -11.915 10.251 3.553 1.00 56.75 107 GLN A O 1
ATOM 866 N N . ILE A 1 108 ? -10.043 9.070 3.887 1.00 60.31 108 ILE A N 1
ATOM 867 C CA . ILE A 1 108 ? -10.233 8.957 5.349 1.00 60.31 108 ILE A CA 1
ATOM 868 C C . ILE A 1 108 ? -10.156 10.345 6.019 1.00 60.31 108 ILE A C 1
ATOM 870 O O . ILE A 1 108 ? -10.764 10.577 7.060 1.00 60.31 108 ILE A O 1
ATOM 874 N N . SER A 1 109 ? -9.450 11.292 5.405 1.00 59.03 109 SER A N 1
ATOM 875 C CA . SER A 1 109 ? -9.403 12.706 5.803 1.00 59.03 109 SER A CA 1
ATOM 876 C C . SER A 1 109 ? -10.716 13.463 5.651 1.00 59.03 109 SER A C 1
ATOM 878 O O . SER A 1 109 ? -10.923 14.437 6.370 1.00 59.03 109 SER A O 1
ATOM 880 N N . ASP A 1 110 ? -11.583 13.038 4.730 1.00 62.91 110 ASP A N 1
ATOM 881 C CA . ASP A 1 110 ? -12.833 13.736 4.407 1.00 62.91 110 ASP A CA 1
ATOM 882 C C . ASP A 1 110 ? -13.950 13.374 5.390 1.00 62.91 110 ASP A C 1
ATOM 884 O O . ASP A 1 110 ? -15.069 13.882 5.306 1.00 62.91 110 ASP A O 1
ATOM 888 N N . ILE A 1 111 ? -13.654 12.477 6.335 1.00 67.06 111 ILE A N 1
ATOM 889 C CA . ILE A 1 111 ? -14.560 12.088 7.402 1.00 67.06 111 ILE A CA 1
ATOM 890 C C . ILE A 1 111 ? -14.820 13.316 8.277 1.00 67.06 111 ILE A C 1
ATOM 892 O O . ILE A 1 111 ? -13.978 13.723 9.076 1.00 67.06 111 ILE A O 1
ATOM 896 N N . GLN A 1 112 ? -16.016 13.884 8.129 1.00 69.94 112 GLN A N 1
ATOM 897 C CA . GLN A 1 112 ? -16.535 14.931 8.999 1.00 69.94 112 GLN A CA 1
ATOM 898 C C . GLN A 1 112 ? -17.416 14.309 10.083 1.00 69.94 112 GLN A C 1
ATOM 900 O O . GLN A 1 112 ? -18.429 13.669 9.793 1.00 69.94 112 GLN A O 1
ATOM 905 N N . VAL A 1 113 ? -17.032 14.497 11.345 1.00 74.75 113 VAL A N 1
ATOM 906 C CA . VAL A 1 113 ? -17.771 14.012 12.515 1.00 74.75 113 VAL A CA 1
ATOM 907 C C . VAL A 1 113 ? -18.080 15.168 13.453 1.00 74.75 113 VAL A C 1
ATOM 909 O O . VAL A 1 113 ? -17.209 15.974 13.780 1.00 74.75 113 VAL A O 1
ATOM 912 N N . ASN A 1 114 ? -19.312 15.222 13.959 1.00 71.81 114 ASN A N 1
ATOM 913 C CA . ASN A 1 114 ? -19.689 16.196 14.979 1.00 71.81 114 ASN A CA 1
ATOM 914 C C . ASN A 1 114 ? -18.840 16.005 16.249 1.00 71.81 114 ASN A C 1
ATOM 916 O O . ASN A 1 114 ? -18.875 14.943 16.881 1.00 71.81 114 ASN A O 1
ATOM 920 N N . GLY A 1 115 ? -18.118 17.061 16.633 1.00 72.94 115 GLY A N 1
ATOM 921 C CA . GLY A 1 115 ? -17.208 17.067 17.780 1.00 72.94 115 GLY A CA 1
ATOM 922 C C . GLY A 1 115 ? -15.754 16.713 17.453 1.00 72.94 115 GLY A C 1
ATOM 923 O O . GLY A 1 115 ? -14.990 16.478 18.382 1.00 72.94 115 GLY A O 1
ATOM 924 N N . GLN A 1 116 ? -15.372 16.656 16.173 1.00 77.94 116 GLN A N 1
ATOM 925 C CA . GLN A 1 116 ? -13.962 16.582 15.783 1.00 77.94 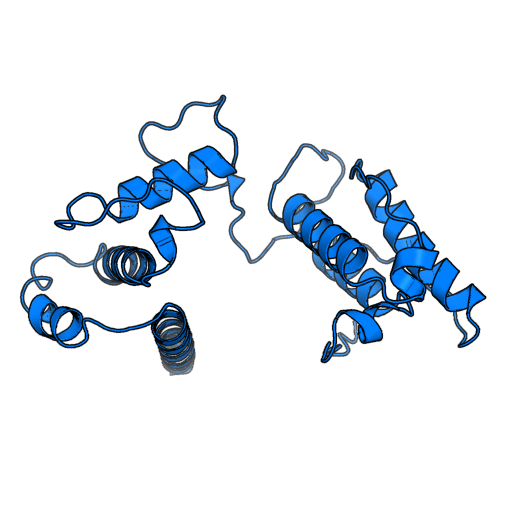116 GLN A CA 1
ATOM 926 C C . GLN A 1 116 ? -13.228 17.896 16.092 1.00 77.94 116 GLN A C 1
ATOM 928 O O . GLN A 1 116 ? -13.810 18.973 15.952 1.00 77.94 116 GLN A O 1
ATOM 933 N N . SER A 1 117 ? -11.952 17.804 16.458 1.00 78.31 117 SER A N 1
ATOM 934 C CA . SER A 1 117 ? -11.038 18.945 16.537 1.00 78.31 117 SER A CA 1
ATOM 935 C C . SER A 1 117 ? -10.047 18.938 15.365 1.00 78.31 117 SER A C 1
ATOM 937 O O . SER A 1 117 ? -9.809 17.900 14.734 1.00 78.31 117 SER A O 1
ATOM 939 N N . ASP A 1 118 ? -9.506 20.112 15.031 1.00 74.25 118 ASP A N 1
ATOM 940 C CA . ASP A 1 118 ? -8.636 20.295 13.857 1.00 74.25 118 ASP A CA 1
ATOM 941 C C . ASP A 1 118 ? -7.272 19.602 14.004 1.00 74.25 118 ASP A C 1
ATOM 943 O O . ASP A 1 118 ? -6.644 19.258 13.005 1.00 74.25 118 ASP A O 1
ATOM 947 N N . ASP A 1 119 ? -6.844 19.338 15.238 1.00 79.62 119 ASP A N 1
ATOM 948 C CA . ASP A 1 119 ? -5.590 18.675 15.603 1.00 79.62 119 ASP A CA 1
ATOM 949 C C . ASP A 1 119 ? -5.659 17.137 15.579 1.00 79.62 119 ASP A C 1
ATOM 951 O O . ASP A 1 119 ? -4.632 16.475 15.726 1.00 79.62 119 ASP A O 1
ATOM 955 N N . MET A 1 120 ? -6.839 16.546 15.354 1.00 79.88 120 MET A N 1
ATOM 956 C CA . MET A 1 120 ? -6.976 15.089 15.272 1.00 79.88 120 MET A CA 1
ATOM 957 C C . MET A 1 120 ? -6.340 14.525 13.998 1.00 79.88 120 MET A C 1
ATOM 959 O O . MET A 1 120 ? -6.605 14.979 12.879 1.00 79.88 120 MET A O 1
ATOM 963 N N . THR A 1 121 ? -5.605 13.427 14.151 1.00 80.31 121 THR A N 1
ATOM 964 C CA . THR A 1 121 ? -5.114 12.617 13.032 1.00 80.31 121 THR A CA 1
ATOM 965 C C . THR A 1 121 ? -6.270 11.940 12.283 1.00 80.31 121 THR A C 1
ATOM 967 O O . THR A 1 121 ? -7.341 11.681 12.840 1.00 80.31 121 THR A O 1
ATOM 970 N N . ALA A 1 122 ? -6.050 11.554 11.021 1.00 75.12 122 ALA A N 1
ATOM 971 C CA . ALA A 1 122 ? -7.042 10.810 10.231 1.00 75.12 122 ALA A CA 1
ATOM 972 C C . ALA A 1 122 ? -7.512 9.516 10.930 1.00 75.12 122 ALA A C 1
ATOM 974 O O . ALA A 1 122 ? -8.688 9.156 10.878 1.00 75.12 122 ALA A O 1
ATOM 975 N N . LYS A 1 123 ? -6.606 8.839 11.649 1.00 78.44 123 LYS A N 1
ATOM 976 C CA . LYS A 1 123 ? -6.919 7.636 12.432 1.00 78.44 123 LYS A CA 1
ATOM 977 C C . LYS A 1 123 ? -7.866 7.940 13.596 1.00 78.44 123 LYS A C 1
ATOM 979 O O . LYS A 1 123 ? -8.778 7.158 13.852 1.00 78.44 123 LYS A O 1
ATOM 984 N N . GLU A 1 124 ? -7.655 9.045 14.302 1.00 84.56 124 GLU A N 1
ATOM 985 C CA . GLU A 1 124 ? -8.509 9.452 15.423 1.00 84.56 124 GLU A CA 1
ATOM 986 C C . GLU A 1 124 ? -9.881 9.916 14.936 1.00 84.56 124 GLU A C 1
ATOM 988 O O . GLU A 1 124 ? -10.891 9.519 15.516 1.00 84.56 124 GLU A O 1
ATOM 993 N N . LYS A 1 125 ? -9.939 10.666 13.826 1.00 83.31 125 LYS A N 1
ATOM 994 C CA . LYS A 1 125 ? -11.204 11.049 13.173 1.00 83.31 125 LYS A CA 1
ATOM 995 C C . LYS A 1 125 ? -12.013 9.817 12.762 1.00 83.31 125 LYS A C 1
ATOM 997 O O . LYS A 1 125 ? -13.205 9.732 13.058 1.00 83.31 125 LYS A O 1
ATOM 1002 N N . LEU A 1 126 ? -11.358 8.815 12.170 1.00 84.69 126 LEU A N 1
ATOM 1003 C CA . LEU A 1 126 ? -11.994 7.541 11.824 1.00 84.69 126 LEU A CA 1
ATOM 1004 C C . LEU A 1 126 ? -12.472 6.771 13.068 1.00 84.69 126 LEU A C 1
ATOM 1006 O O . LEU A 1 126 ? -13.529 6.139 13.029 1.00 84.69 126 LEU A O 1
ATOM 1010 N N . LEU A 1 127 ? -11.722 6.807 14.176 1.00 89.50 127 LEU A N 1
ATOM 1011 C CA . LEU A 1 127 ? -12.112 6.112 15.407 1.00 89.50 127 LEU A CA 1
ATOM 1012 C C . LEU A 1 127 ? -13.337 6.777 16.037 1.00 89.50 127 LEU A C 1
ATOM 1014 O O . LEU A 1 127 ? -14.283 6.085 16.415 1.00 89.50 127 LEU A O 1
ATOM 1018 N N . LEU A 1 128 ? -13.344 8.110 16.086 1.00 88.06 128 LEU A N 1
ATOM 1019 C CA . LEU A 1 128 ? -14.479 8.893 16.557 1.00 88.06 128 LEU A CA 1
ATOM 1020 C C . LEU A 1 128 ? -15.718 8.632 15.692 1.00 88.06 128 LEU A C 1
ATOM 1022 O O . LEU A 1 128 ? -16.800 8.386 16.223 1.00 88.06 128 LEU A O 1
ATOM 1026 N N . TRP A 1 129 ? -15.562 8.604 14.366 1.00 89.38 129 TRP A N 1
ATOM 1027 C CA . TRP A 1 129 ? -16.636 8.215 13.450 1.00 89.38 129 TRP A CA 1
ATOM 1028 C C . TRP A 1 129 ? -17.184 6.821 13.779 1.00 89.38 129 TRP A C 1
ATOM 1030 O O . TRP A 1 129 ? -18.394 6.653 13.932 1.00 89.38 129 TRP A O 1
ATOM 1040 N N . ALA A 1 130 ? -16.313 5.825 13.959 1.00 89.38 130 ALA A N 1
ATOM 1041 C CA . ALA A 1 130 ? -16.734 4.461 14.265 1.00 89.38 130 ALA A CA 1
ATOM 1042 C C . ALA A 1 130 ? -17.489 4.370 15.600 1.00 89.38 130 ALA A C 1
ATOM 1044 O O . ALA A 1 130 ? -18.520 3.701 15.685 1.00 89.38 130 ALA A O 1
ATOM 1045 N N . GLN A 1 131 ? -17.027 5.089 16.626 1.00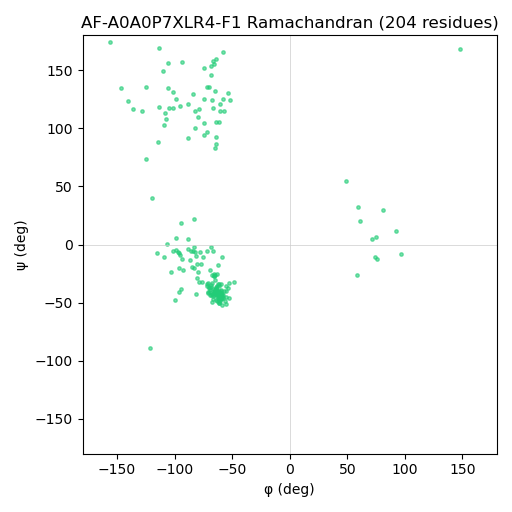 91.56 131 GLN A N 1
ATOM 1046 C CA . GLN A 1 131 ? -17.714 5.202 17.915 1.00 91.56 131 GLN A CA 1
ATOM 1047 C C . GLN A 1 131 ? -19.109 5.807 17.756 1.00 91.56 131 GLN A C 1
ATOM 1049 O O . GLN A 1 131 ? -20.085 5.247 18.258 1.00 91.56 131 GLN A O 1
ATOM 1054 N N . ARG A 1 132 ? -19.233 6.891 16.981 1.00 87.50 132 ARG A N 1
ATOM 1055 C CA . ARG A 1 132 ? -20.532 7.495 16.657 1.00 87.50 132 ARG A CA 1
ATOM 1056 C C . ARG A 1 132 ? -21.431 6.540 15.896 1.00 87.50 132 ARG A C 1
ATOM 1058 O O . ARG A 1 132 ? -22.638 6.535 16.126 1.00 87.50 132 ARG A O 1
ATOM 1065 N N . MET A 1 133 ? -20.887 5.706 15.017 1.00 84.25 133 MET A N 1
ATOM 1066 C CA . MET A 1 133 ? -21.688 4.754 14.251 1.00 84.25 133 MET A CA 1
ATOM 1067 C C . MET A 1 133 ? -22.315 3.654 15.112 1.00 84.25 133 MET A C 1
ATOM 1069 O O . MET A 1 133 ? -23.378 3.140 14.766 1.00 84.25 133 MET A O 1
ATOM 1073 N N . VAL A 1 134 ? -21.711 3.336 16.255 1.00 85.44 134 VAL A N 1
ATOM 1074 C CA . VAL A 1 134 ? -22.218 2.305 17.174 1.00 85.44 134 VAL A CA 1
ATOM 1075 C C . VAL A 1 134 ? -22.856 2.875 18.443 1.00 85.44 134 VAL A C 1
ATOM 1077 O O . VAL A 1 134 ? -23.393 2.126 19.258 1.00 85.44 134 VAL A O 1
ATOM 1080 N N . GLU A 1 135 ? -22.888 4.201 18.580 1.00 84.31 135 GLU A N 1
ATOM 1081 C CA . GLU A 1 135 ? -23.634 4.897 19.627 1.00 84.31 135 GLU A CA 1
ATOM 1082 C C . GLU A 1 135 ? -25.128 4.525 19.554 1.00 84.31 135 GLU A C 1
ATOM 1084 O O . GLU A 1 135 ? -25.766 4.643 18.501 1.00 84.31 135 GLU A O 1
ATOM 1089 N N . GLY A 1 136 ? -25.672 4.040 20.676 1.00 78.94 136 GLY A N 1
ATOM 1090 C CA . GLY A 1 136 ? -27.059 3.575 20.804 1.00 78.94 136 GLY A CA 1
ATOM 1091 C C . GLY A 1 136 ? -27.267 2.060 20.656 1.00 78.94 136 GLY A C 1
ATOM 1092 O O . GLY A 1 136 ? -28.362 1.578 20.951 1.00 78.94 136 GLY A O 1
ATOM 1093 N N . TYR A 1 137 ? -26.248 1.288 20.261 1.00 81.69 137 TYR A N 1
ATOM 1094 C CA . TYR A 1 137 ? -26.318 -0.178 20.270 1.00 81.69 137 TYR A CA 1
ATOM 1095 C C . TYR A 1 137 ? -25.863 -0.726 21.629 1.00 81.69 137 TYR A C 1
ATOM 1097 O O . TYR A 1 137 ? -24.738 -0.488 22.066 1.00 81.69 137 TYR A O 1
ATOM 1105 N N . GLN A 1 138 ? -26.735 -1.472 22.313 1.00 78.50 138 GLN A N 1
ATOM 1106 C CA . GLN A 1 138 ? -26.417 -2.027 23.632 1.00 78.50 138 GLN A CA 1
ATOM 1107 C C . GLN A 1 138 ? -25.276 -3.047 23.557 1.00 78.50 138 GLN A C 1
ATOM 1109 O O . GLN A 1 138 ? -25.295 -3.955 22.729 1.00 78.50 138 GLN A O 1
ATOM 1114 N N . GLY A 1 139 ? -24.298 -2.904 24.454 1.00 80.06 139 GLY A N 1
ATOM 1115 C CA . GLY A 1 139 ? -23.168 -3.828 24.575 1.00 80.06 139 GLY A CA 1
ATOM 1116 C C . GLY A 1 139 ? -22.103 -3.702 23.481 1.00 80.06 139 GLY A C 1
ATOM 1117 O O . GLY A 1 139 ? -21.183 -4.515 23.465 1.00 80.06 139 GLY A O 1
ATOM 1118 N N . LEU A 1 140 ? -22.193 -2.706 22.589 1.00 86.00 140 LEU A N 1
ATOM 1119 C CA . LEU A 1 140 ? -21.170 -2.439 21.576 1.00 86.00 140 LEU A CA 1
ATOM 1120 C C . LEU A 1 140 ? -20.344 -1.209 21.932 1.00 86.00 140 LEU A C 1
ATOM 1122 O O . LEU A 1 140 ? -20.872 -0.164 22.305 1.00 86.00 140 LEU A O 1
ATOM 1126 N N . ARG A 1 141 ? -19.026 -1.343 21.779 1.00 88.75 141 ARG A N 1
ATOM 1127 C CA . ARG A 1 141 ? -18.062 -0.272 22.006 1.00 88.75 141 ARG A CA 1
ATOM 1128 C C . ARG A 1 141 ? -16.888 -0.421 21.042 1.00 88.75 141 ARG A C 1
ATOM 1130 O O . ARG A 1 141 ? -16.374 -1.520 20.852 1.00 88.75 141 ARG A O 1
ATOM 1137 N N . CYS A 1 142 ? -16.480 0.689 20.433 1.00 91.50 142 CYS A N 1
ATOM 1138 C CA . CYS A 1 142 ? -15.336 0.743 19.527 1.00 91.50 142 CYS A CA 1
ATOM 1139 C C . CYS A 1 142 ? -14.181 1.494 20.196 1.00 91.50 142 CYS A C 1
ATOM 1141 O O . CYS A 1 142 ? -14.192 2.720 20.255 1.00 91.50 142 CYS A O 1
ATOM 1143 N N . ASP A 1 143 ? -13.182 0.767 20.691 1.00 92.00 143 ASP A N 1
ATOM 1144 C CA . ASP A 1 143 ? -12.021 1.361 21.369 1.00 92.00 143 ASP A CA 1
ATOM 1145 C C . ASP A 1 143 ? -10.769 1.385 20.487 1.00 92.00 143 ASP A C 1
ATOM 1147 O O . ASP A 1 143 ? -9.861 2.181 20.709 1.00 92.00 143 ASP A O 1
ATOM 1151 N N . ASN A 1 144 ? -10.694 0.506 19.485 1.00 90.44 144 ASN A N 1
ATOM 1152 C CA . ASN A 1 144 ? -9.540 0.377 18.601 1.00 90.44 144 ASN A CA 1
ATOM 1153 C C . ASN A 1 144 ? -9.932 -0.248 17.249 1.00 90.44 144 ASN A C 1
ATOM 1155 O O . ASN A 1 144 ? -11.059 -0.695 17.065 1.00 90.44 144 ASN A O 1
ATOM 1159 N N . PHE A 1 145 ? -8.984 -0.315 16.310 1.00 89.62 145 PHE A N 1
ATOM 1160 C CA . PHE A 1 145 ? -9.149 -0.970 14.999 1.00 89.62 145 PHE A CA 1
ATOM 1161 C C . PHE A 1 145 ? -8.659 -2.427 14.966 1.00 89.62 145 PHE A C 1
ATOM 1163 O O . PHE A 1 145 ? -8.383 -2.963 13.897 1.00 89.62 145 PHE A O 1
ATOM 1170 N N . THR A 1 146 ? -8.500 -3.069 16.126 1.00 88.06 146 THR A N 1
ATOM 1171 C CA . THR A 1 146 ? -8.002 -4.446 16.233 1.00 88.06 146 THR A CA 1
ATOM 1172 C C . THR A 1 146 ? -9.024 -5.342 16.932 1.00 88.06 146 THR A C 1
ATOM 1174 O O . THR A 1 146 ? -9.875 -5.941 16.278 1.00 88.06 146 THR A O 1
ATOM 1177 N N . THR A 1 147 ? -8.973 -5.445 18.260 1.00 87.50 147 THR A N 1
ATOM 1178 C CA . THR A 1 147 ? -9.816 -6.354 19.043 1.00 87.50 147 THR A CA 1
ATOM 1179 C C . THR A 1 147 ? -11.289 -5.974 19.008 1.00 87.50 147 THR A C 1
ATOM 1181 O O . THR A 1 147 ? -12.121 -6.877 18.979 1.00 87.50 147 THR A O 1
ATOM 1184 N N . SER A 1 148 ? -11.623 -4.680 18.937 1.00 88.56 148 SER A N 1
ATOM 1185 C CA . SER A 1 148 ? -13.022 -4.233 18.912 1.00 88.56 148 SER A CA 1
ATOM 1186 C C . SER A 1 148 ? -13.790 -4.717 17.673 1.00 88.56 148 SER A C 1
ATOM 1188 O O . SER A 1 148 ? -15.003 -4.866 17.735 1.00 88.56 148 SER A O 1
ATOM 1190 N N . TRP A 1 149 ? -13.106 -4.999 16.560 1.00 87.38 149 TRP A N 1
ATOM 1191 C CA . TRP A 1 149 ? -13.732 -5.413 15.293 1.00 87.38 149 TRP A CA 1
ATOM 1192 C C . TRP A 1 149 ? -13.703 -6.926 15.060 1.00 87.38 149 TRP A C 1
ATOM 1194 O O . TRP A 1 149 ? -14.266 -7.413 14.079 1.00 87.38 149 TRP A O 1
ATOM 1204 N N . ARG A 1 150 ? -13.039 -7.679 15.948 1.00 82.06 150 ARG A N 1
ATOM 1205 C CA . ARG A 1 150 ? -12.737 -9.104 15.754 1.00 82.06 150 ARG A CA 1
ATOM 1206 C C . ARG A 1 150 ? -13.990 -9.974 15.668 1.00 82.06 150 ARG A C 1
ATOM 1208 O O . ARG A 1 150 ? -13.990 -10.946 14.922 1.00 82.06 150 ARG A O 1
ATOM 1215 N N . ASP A 1 151 ? -15.032 -9.639 16.424 1.00 78.88 151 ASP A N 1
ATOM 1216 C CA . ASP A 1 151 ? -16.260 -10.436 16.506 1.00 78.88 151 ASP A CA 1
ATOM 1217 C C . ASP A 1 151 ? -17.309 -10.075 15.439 1.00 78.88 151 ASP A C 1
ATOM 1219 O O . ASP A 1 151 ? -18.418 -10.598 15.469 1.00 78.88 151 ASP A O 1
ATOM 1223 N N . GLY A 1 152 ? -16.985 -9.166 14.510 1.00 80.38 152 GLY A N 1
ATOM 1224 C CA . GLY A 1 152 ? -17.877 -8.775 13.417 1.00 80.38 152 GLY A CA 1
ATOM 1225 C C . GLY A 1 152 ? -19.025 -7.836 13.813 1.00 80.38 152 GLY A C 1
ATOM 1226 O O . GLY A 1 152 ? -19.641 -7.222 12.939 1.00 80.38 152 GLY A O 1
ATOM 1227 N N . LYS A 1 153 ? -19.310 -7.640 15.108 1.00 83.44 153 LYS A N 1
ATOM 1228 C CA . LYS A 1 153 ? -20.510 -6.904 15.538 1.00 83.44 153 LYS A CA 1
ATOM 1229 C C . LYS A 1 153 ? -20.457 -5.418 15.199 1.00 83.44 153 LYS A C 1
ATOM 1231 O O . LYS A 1 153 ? -21.481 -4.845 14.824 1.00 83.44 153 LYS A O 1
ATOM 1236 N N . LEU A 1 154 ? -19.277 -4.796 15.282 1.00 85.62 154 LEU A N 1
ATOM 1237 C CA . LEU A 1 154 ? -19.105 -3.396 14.881 1.00 85.62 154 LEU A CA 1
ATOM 1238 C C . LEU A 1 154 ? -19.365 -3.191 13.384 1.00 85.62 154 LEU A C 1
ATOM 1240 O O . LEU A 1 154 ? -20.034 -2.225 13.022 1.00 85.62 154 LEU A O 1
ATOM 1244 N N . PHE A 1 155 ? -18.933 -4.120 12.521 1.00 83.06 155 PHE A N 1
ATOM 1245 C CA . PHE A 1 155 ? -19.246 -4.059 11.088 1.00 83.06 155 PHE A CA 1
ATOM 1246 C C . PHE A 1 155 ? -20.756 -4.093 10.855 1.00 83.06 155 PHE A C 1
ATOM 1248 O O . PHE A 1 155 ? -21.290 -3.241 10.143 1.00 83.06 155 PHE A O 1
ATOM 1255 N N . ASN A 1 156 ? -21.460 -5.011 11.518 1.00 81.00 156 ASN A N 1
ATOM 1256 C CA . ASN A 1 156 ? -22.916 -5.098 11.428 1.00 81.00 156 ASN A CA 1
ATOM 1257 C C . ASN A 1 156 ? -23.611 -3.812 11.894 1.00 81.00 156 ASN A C 1
ATOM 1259 O O . ASN A 1 156 ? -24.515 -3.327 11.213 1.00 81.00 156 ASN A O 1
ATOM 1263 N N . ALA A 1 157 ? -23.181 -3.226 13.013 1.00 82.94 157 ALA A N 1
ATOM 1264 C CA . ALA A 1 157 ? -23.764 -1.988 13.532 1.00 82.94 157 ALA A CA 1
ATOM 1265 C C . ALA A 1 157 ? -23.558 -0.798 12.578 1.00 82.94 157 ALA A C 1
ATOM 1267 O O . ALA A 1 157 ? -24.502 -0.045 12.316 1.00 82.94 157 ALA A O 1
ATOM 1268 N N . VAL A 1 158 ? -22.357 -0.666 12.005 1.00 83.44 158 VAL A N 1
ATOM 1269 C CA . VAL A 1 158 ? -22.035 0.365 11.007 1.00 83.44 158 VAL A CA 1
ATOM 1270 C C . VAL A 1 158 ? -22.914 0.205 9.764 1.00 83.44 158 VAL A C 1
ATOM 1272 O O . VAL A 1 158 ? -23.572 1.163 9.354 1.00 83.44 158 VAL A O 1
ATOM 1275 N N . ILE A 1 159 ? -22.997 -1.008 9.200 1.00 80.31 159 ILE A N 1
ATOM 1276 C CA . ILE A 1 159 ? -23.829 -1.306 8.022 1.00 80.31 159 ILE A CA 1
ATOM 1277 C C . ILE A 1 159 ? -25.302 -1.023 8.318 1.00 80.31 159 ILE A C 1
ATOM 1279 O O . ILE A 1 159 ? -25.990 -0.417 7.495 1.00 80.31 159 ILE A O 1
ATOM 1283 N N . HIS A 1 160 ? -25.794 -1.447 9.483 1.00 76.12 160 HIS A N 1
ATOM 1284 C CA . HIS A 1 160 ? -27.175 -1.228 9.897 1.00 76.12 160 HIS A CA 1
ATOM 1285 C C . HIS A 1 160 ? -27.483 0.272 9.984 1.00 76.12 160 HIS A C 1
ATOM 1287 O O . HIS A 1 160 ? -28.447 0.739 9.379 1.00 76.12 160 HIS A O 1
ATOM 1293 N N . LYS A 1 161 ? -26.632 1.060 10.649 1.00 76.19 161 LYS A N 1
ATOM 1294 C CA . LYS A 1 161 ? -26.852 2.506 10.779 1.00 76.19 161 LYS A CA 1
ATOM 1295 C C . LYS A 1 161 ? -26.805 3.229 9.430 1.00 76.19 161 LYS A C 1
ATOM 1297 O O . LYS A 1 161 ? -27.643 4.090 9.193 1.00 76.19 161 LYS A O 1
ATOM 1302 N N . HIS A 1 162 ? -25.913 2.835 8.521 1.00 70.44 162 HIS A N 1
ATOM 1303 C CA . HIS A 1 162 ? -25.850 3.417 7.174 1.00 70.44 162 HIS A CA 1
ATOM 1304 C C . HIS A 1 162 ? -27.020 2.995 6.269 1.00 70.44 162 HIS A C 1
ATOM 1306 O O . HIS A 1 162 ? -27.468 3.784 5.444 1.00 70.44 162 HIS A O 1
ATOM 1312 N N . SER A 1 163 ? -27.523 1.762 6.419 1.00 68.00 163 SER A N 1
ATOM 1313 C CA . SER A 1 163 ? -28.620 1.223 5.595 1.00 68.00 163 SER A CA 1
ATOM 1314 C C . SER A 1 163 ? -29.999 1.723 6.031 1.00 68.00 163 SER A C 1
ATOM 1316 O O . SER A 1 163 ? -30.889 1.842 5.197 1.00 68.00 163 SER A O 1
ATOM 1318 N N . TYR A 1 164 ? -30.192 1.979 7.330 1.00 62.34 164 TYR A N 1
ATOM 1319 C CA . TYR A 1 164 ? -31.501 2.319 7.907 1.00 62.34 164 TYR A CA 1
ATOM 1320 C C . TYR A 1 164 ? -31.569 3.736 8.493 1.00 62.34 164 TYR A C 1
ATOM 1322 O O . TYR A 1 164 ? -32.650 4.199 8.841 1.00 62.34 164 TYR A O 1
ATOM 1330 N N . GLY A 1 165 ? -30.448 4.460 8.567 1.00 50.38 165 GLY A N 1
ATOM 1331 C CA . GLY A 1 165 ? -30.393 5.846 9.050 1.00 50.38 165 GLY A CA 1
ATOM 1332 C C . GLY A 1 165 ? -31.097 6.874 8.156 1.00 50.38 165 GLY A C 1
ATOM 1333 O O . GLY A 1 165 ? -31.209 8.028 8.554 1.00 50.38 165 GLY A O 1
ATOM 1334 N N . ALA A 1 166 ? -31.592 6.469 6.980 1.00 47.94 166 ALA A N 1
ATOM 1335 C CA . ALA A 1 166 ? -32.312 7.333 6.044 1.00 47.94 166 ALA A CA 1
ATOM 1336 C C . ALA A 1 166 ? -33.847 7.171 6.071 1.00 47.94 166 ALA A C 1
ATOM 1338 O O . ALA A 1 166 ? -34.534 7.931 5.393 1.00 47.94 166 ALA A O 1
ATOM 1339 N N . GLN A 1 167 ? -34.416 6.216 6.821 1.00 42.56 167 GLN A N 1
ATOM 1340 C CA . GLN A 1 167 ? -35.873 6.006 6.854 1.00 42.56 167 GLN A CA 1
ATOM 1341 C C . GLN A 1 167 ? -36.383 5.782 8.283 1.00 42.56 167 GLN A C 1
ATOM 1343 O O . GLN A 1 167 ? -36.017 4.831 8.974 1.00 42.56 167 GLN A O 1
ATOM 1348 N N . GLY A 1 168 ? -37.226 6.713 8.736 1.00 43.50 168 GLY A N 1
ATOM 1349 C CA . GLY A 1 168 ? -37.848 6.706 10.055 1.00 43.50 168 GLY A CA 1
ATOM 1350 C C . GLY A 1 168 ? -38.800 5.527 10.291 1.00 43.50 168 GLY A C 1
ATOM 1351 O O . GLY A 1 168 ? -39.315 4.910 9.366 1.00 43.50 168 GLY A O 1
ATOM 1352 N N . ALA A 1 169 ? -39.041 5.258 11.578 1.00 42.69 169 ALA A N 1
ATOM 1353 C CA . ALA A 1 169 ? -40.086 4.415 12.179 1.00 42.69 169 ALA A CA 1
ATOM 1354 C C . ALA A 1 169 ? -40.179 2.914 11.799 1.00 42.69 169 ALA A C 1
ATOM 1356 O O . ALA A 1 169 ? -40.599 2.126 12.649 1.00 42.69 169 ALA A O 1
ATOM 1357 N N . GLU A 1 170 ? -39.729 2.464 10.626 1.00 43.31 170 GLU A N 1
ATOM 1358 C CA . GLU A 1 170 ? -39.822 1.049 10.211 1.00 43.31 170 GLU A CA 1
ATOM 1359 C C . GLU A 1 170 ? -38.688 0.159 10.776 1.00 43.31 170 GLU A C 1
ATOM 1361 O O . GLU A 1 170 ? -38.744 -1.073 10.743 1.00 43.31 170 GLU A O 1
ATOM 1366 N N . ALA A 1 171 ? -37.704 0.778 11.442 1.00 45.69 171 ALA A N 1
ATOM 1367 C CA . ALA A 1 171 ? -36.559 0.132 12.095 1.00 45.69 171 ALA A CA 1
ATOM 1368 C C . ALA A 1 171 ? -36.929 -0.893 13.194 1.00 45.69 171 ALA A C 1
ATOM 1370 O O . ALA A 1 171 ? -36.079 -1.651 13.666 1.00 45.69 171 ALA A O 1
ATOM 1371 N N . LYS A 1 172 ? -38.197 -0.953 13.624 1.00 42.16 172 LYS A N 1
ATOM 1372 C CA . LYS A 1 172 ? -38.662 -1.911 14.641 1.00 42.16 172 LYS A CA 1
ATOM 1373 C C . LYS A 1 172 ? -38.912 -3.322 14.094 1.00 42.16 172 LYS A C 1
ATOM 1375 O O . LYS A 1 172 ? -38.816 -4.265 14.874 1.00 42.16 172 LYS A O 1
ATOM 1380 N N . LYS A 1 173 ? -39.173 -3.499 12.792 1.00 40.50 173 LYS A N 1
ATOM 1381 C CA . LYS A 1 173 ? -39.501 -4.819 12.207 1.00 40.50 173 LYS A CA 1
ATOM 1382 C C . LYS A 1 173 ? -38.274 -5.659 11.828 1.00 40.50 173 LYS A C 1
ATOM 1384 O O . LYS A 1 173 ? -38.378 -6.878 11.733 1.00 40.50 173 LYS A O 1
ATOM 1389 N N . LEU A 1 174 ? -37.107 -5.029 11.667 1.00 41.44 174 LEU A N 1
ATOM 1390 C CA . LEU A 1 174 ? -35.858 -5.701 11.277 1.00 41.44 174 LEU A CA 1
ATOM 1391 C C . LEU A 1 174 ? -34.941 -6.062 12.453 1.00 41.44 174 LEU A C 1
ATOM 1393 O O . LEU A 1 174 ? -33.997 -6.828 12.252 1.00 41.44 174 LEU A O 1
ATOM 1397 N N . LYS A 1 175 ? -35.268 -5.644 13.688 1.00 43.19 175 LYS A N 1
ATOM 1398 C CA . LYS A 1 175 ? -34.629 -6.167 14.916 1.00 43.19 175 LYS A CA 1
ATOM 1399 C C . LYS A 1 175 ? -34.586 -7.704 14.929 1.00 43.19 175 LYS A C 1
ATOM 1401 O O . LYS A 1 175 ? -33.637 -8.292 15.425 1.00 43.19 175 LYS A O 1
ATOM 1406 N N . THR A 1 176 ? -35.578 -8.354 14.329 1.00 41.06 176 THR A N 1
ATOM 1407 C CA . THR A 1 176 ? -35.765 -9.809 14.318 1.00 41.06 176 THR A CA 1
ATOM 1408 C C . THR A 1 176 ? -34.912 -10.574 13.303 1.00 41.06 176 THR A C 1
ATOM 1410 O O . THR A 1 176 ? -34.777 -11.783 13.454 1.00 41.06 176 THR A O 1
ATOM 1413 N N . VAL A 1 177 ? -34.331 -9.924 12.286 1.00 41.19 177 VAL A N 1
ATOM 1414 C CA . VAL A 1 177 ? -33.516 -10.623 11.265 1.00 41.19 177 VAL A CA 1
ATOM 1415 C C . VAL A 1 177 ? -32.031 -10.597 11.628 1.00 41.19 177 VAL A C 1
ATOM 1417 O O . VAL A 1 177 ? -31.349 -11.608 11.495 1.00 41.19 177 VAL A O 1
ATOM 1420 N N . TRP A 1 178 ? -31.545 -9.481 12.172 1.00 45.03 178 TRP A N 1
ATOM 1421 C CA . TRP A 1 178 ? -30.131 -9.306 12.523 1.00 45.03 178 TRP A CA 1
ATOM 1422 C C . TRP A 1 178 ? -29.747 -9.958 13.857 1.00 45.03 178 TRP A C 1
ATOM 1424 O O . TRP A 1 178 ? -28.622 -10.415 14.012 1.00 45.03 178 TRP A O 1
ATOM 1434 N N . ILE A 1 179 ? -30.690 -10.069 14.801 1.00 43.62 179 ILE A N 1
ATOM 1435 C CA . ILE A 1 179 ? -30.474 -10.756 16.089 1.00 43.62 179 ILE A CA 1
ATOM 1436 C C . ILE A 1 179 ? -30.528 -12.289 15.930 1.00 43.62 179 ILE A C 1
ATOM 1438 O O . ILE A 1 179 ? -30.048 -13.019 16.792 1.00 43.62 179 ILE A O 1
ATOM 1442 N N . LYS A 1 180 ? -31.071 -12.805 14.816 1.00 40.69 180 LYS A N 1
ATOM 1443 C CA . LYS A 1 180 ? -31.221 -14.253 14.598 1.00 40.69 180 LYS A CA 1
ATOM 1444 C C . LYS A 1 180 ? -29.946 -14.954 14.108 1.00 40.69 180 LYS A C 1
ATOM 1446 O O . LYS A 1 180 ? -29.917 -16.179 14.115 1.00 40.69 180 LYS A O 1
ATOM 1451 N N . TYR A 1 181 ? -28.908 -14.201 13.737 1.00 46.78 181 TYR A N 1
ATOM 1452 C CA . TYR A 1 181 ? -27.593 -14.730 13.354 1.00 46.78 181 TYR A CA 1
ATOM 1453 C C . TYR A 1 181 ? -26.489 -14.091 14.213 1.00 46.78 181 TYR A C 1
ATOM 1455 O O . TYR A 1 181 ? -25.761 -13.219 13.744 1.00 46.78 181 TYR A O 1
ATOM 1463 N N . PRO A 1 182 ? -26.378 -14.482 15.494 1.00 43.81 182 PRO A N 1
ATOM 1464 C CA . PRO A 1 182 ? -25.429 -13.891 16.439 1.00 43.81 182 PRO A CA 1
ATOM 1465 C C . PRO A 1 182 ? -23.956 -14.263 16.177 1.00 43.81 182 PRO A C 1
ATOM 1467 O O . PRO A 1 182 ? -23.080 -13.708 16.836 1.00 43.81 182 PRO A O 1
ATOM 1470 N N . GLU A 1 183 ? -23.675 -15.154 15.218 1.00 48.72 183 GLU A N 1
ATOM 1471 C CA . GLU A 1 183 ? -22.328 -15.662 14.907 1.00 48.72 183 GLU A CA 1
ATOM 1472 C C . GLU A 1 183 ? -21.871 -15.354 13.474 1.00 48.72 183 GLU A C 1
ATOM 1474 O O . GLU A 1 183 ? -21.260 -16.181 12.806 1.00 48.72 183 GLU A O 1
ATOM 1479 N N . THR A 1 184 ? -22.168 -14.165 12.957 1.00 54.16 184 THR A N 1
ATOM 1480 C CA . THR A 1 184 ? -21.561 -13.736 11.690 1.00 54.16 184 THR A CA 1
ATOM 1481 C C . THR A 1 184 ? -20.147 -13.241 11.953 1.00 54.16 184 THR A C 1
ATOM 1483 O O . THR A 1 184 ? -19.954 -12.179 12.548 1.00 54.16 184 THR A O 1
ATOM 1486 N N . SER A 1 185 ? -19.162 -14.004 11.494 1.00 58.53 185 SER A N 1
ATOM 1487 C CA . SER A 1 185 ? -17.767 -13.580 11.440 1.00 58.53 185 SER A CA 1
ATOM 1488 C C . SER A 1 185 ? -17.622 -12.300 10.599 1.00 58.53 185 SER A C 1
ATOM 1490 O O . SER A 1 185 ? -18.510 -11.932 9.822 1.00 58.53 185 SER A O 1
ATOM 1492 N N . ALA A 1 186 ? -16.475 -11.618 10.686 1.00 57.72 186 ALA A N 1
ATOM 1493 C CA . ALA A 1 186 ? -16.182 -10.505 9.776 1.00 57.72 186 ALA A CA 1
ATOM 1494 C C . ALA A 1 186 ? -16.335 -10.920 8.293 1.00 57.72 186 ALA A C 1
ATOM 1496 O O . ALA A 1 186 ? -16.800 -10.126 7.478 1.00 57.72 186 ALA A O 1
ATOM 1497 N N . GLY A 1 187 ? -16.026 -12.181 7.957 1.00 59.69 187 GLY A N 1
ATOM 1498 C CA . GLY A 1 187 ? -16.191 -12.737 6.611 1.00 59.69 187 GLY A CA 1
ATOM 1499 C C . GLY A 1 187 ? -17.641 -12.734 6.121 1.00 59.69 187 GLY A C 1
ATOM 1500 O O . GLY A 1 187 ? -17.904 -12.344 4.983 1.00 59.69 187 GLY A O 1
ATOM 1501 N N . ASP A 1 188 ? -18.592 -13.070 6.991 1.00 59.34 188 ASP A N 1
ATOM 1502 C CA . ASP A 1 188 ? -20.021 -13.083 6.655 1.00 59.34 188 ASP A CA 1
ATOM 1503 C C . ASP A 1 188 ? -20.557 -11.663 6.419 1.00 59.34 188 ASP A C 1
ATOM 1505 O O . ASP A 1 188 ? -21.364 -11.427 5.515 1.00 59.34 188 ASP A O 1
ATOM 1509 N N . CYS A 1 189 ? -20.032 -10.687 7.169 1.00 57.69 189 CYS A N 1
ATOM 1510 C CA . CYS A 1 189 ? -20.336 -9.271 6.966 1.00 57.69 189 CYS A CA 1
ATOM 1511 C C . CYS A 1 189 ? -19.882 -8.804 5.572 1.00 57.69 189 CYS A C 1
ATOM 1513 O O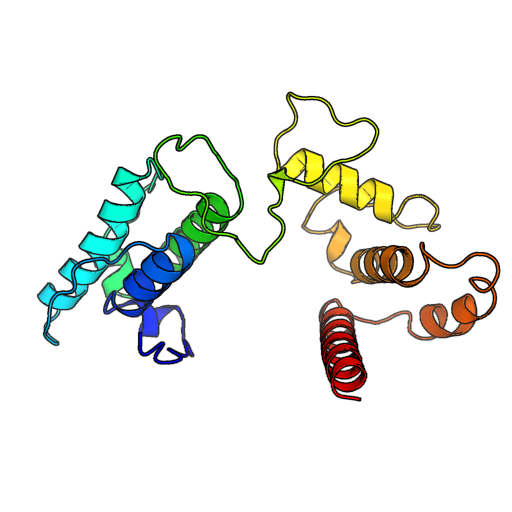 . CYS A 1 189 ? -20.657 -8.176 4.846 1.00 57.69 189 CYS A O 1
ATOM 1515 N N . PHE A 1 190 ? -18.659 -9.159 5.160 1.00 62.41 190 PHE A N 1
ATOM 1516 C CA . PHE A 1 190 ? -18.139 -8.831 3.827 1.00 62.41 190 PHE A CA 1
ATOM 1517 C C . PHE A 1 190 ? -18.921 -9.518 2.704 1.00 62.41 190 PHE A C 1
ATOM 1519 O O . PHE A 1 190 ? -19.238 -8.881 1.696 1.00 62.41 190 PHE A O 1
ATOM 1526 N N . ALA A 1 191 ? -19.277 -10.796 2.868 1.00 60.00 191 ALA A N 1
ATOM 1527 C CA . ALA A 1 191 ? -20.085 -11.526 1.893 1.00 60.00 191 ALA A CA 1
ATOM 1528 C C . ALA A 1 191 ? -21.443 -10.842 1.666 1.00 60.00 191 ALA A C 1
ATOM 1530 O O . ALA A 1 191 ? -21.877 -10.647 0.527 1.00 60.00 191 ALA A O 1
ATOM 1531 N N . MET A 1 192 ? -22.076 -10.394 2.748 1.00 57.25 192 MET A N 1
ATOM 1532 C CA . MET A 1 192 ? -23.342 -9.675 2.703 1.00 57.25 192 MET A CA 1
ATOM 1533 C C . MET A 1 192 ? -23.211 -8.266 2.094 1.00 57.25 192 MET A C 1
ATOM 1535 O O . MET A 1 192 ? -24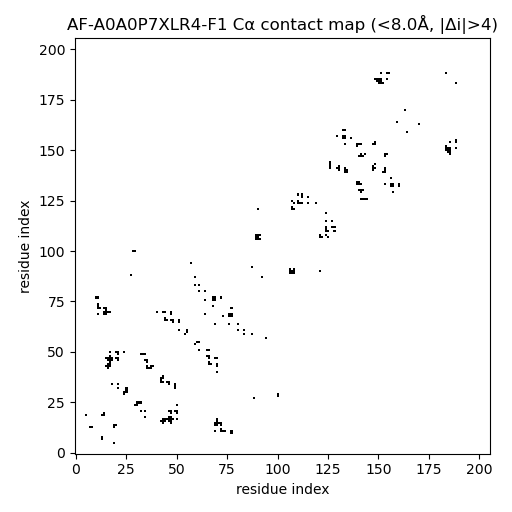.081 -7.862 1.316 1.00 57.25 192 MET A O 1
ATOM 1539 N N . MET A 1 193 ? -22.132 -7.524 2.380 1.00 57.66 193 MET A N 1
ATOM 1540 C CA . MET A 1 193 ? -21.849 -6.236 1.722 1.00 57.66 193 MET A CA 1
ATOM 1541 C C . MET A 1 193 ? -21.676 -6.408 0.208 1.00 57.66 193 MET A C 1
ATOM 1543 O O . MET A 1 193 ? -22.285 -5.672 -0.569 1.00 57.66 193 MET A O 1
ATOM 1547 N N . ASN A 1 194 ? -20.927 -7.428 -0.216 1.00 52.53 194 ASN A N 1
ATOM 1548 C CA . ASN A 1 194 ? -20.730 -7.751 -1.629 1.00 52.53 194 ASN A CA 1
ATOM 1549 C C . ASN A 1 194 ? -22.037 -8.168 -2.320 1.00 52.53 194 ASN A C 1
ATOM 1551 O O . ASN A 1 194 ? -22.305 -7.741 -3.444 1.00 52.53 194 ASN A O 1
ATOM 1555 N N . ALA A 1 195 ? -22.884 -8.959 -1.654 1.00 51.38 195 ALA A N 1
ATOM 1556 C CA . ALA A 1 195 ? -24.197 -9.335 -2.177 1.00 51.38 195 ALA A CA 1
ATOM 1557 C C . ALA A 1 195 ? -25.104 -8.108 -2.376 1.00 51.38 195 ALA A C 1
ATOM 1559 O O . ALA A 1 195 ? -25.735 -7.966 -3.424 1.00 51.38 195 ALA A O 1
ATOM 1560 N N . ARG A 1 196 ? -25.117 -7.177 -1.413 1.00 51.09 196 ARG A N 1
ATOM 1561 C CA . ARG A 1 196 ? -25.870 -5.918 -1.512 1.00 51.09 196 ARG A CA 1
ATOM 1562 C C . ARG A 1 196 ? -25.342 -4.998 -2.611 1.00 51.09 196 ARG A C 1
ATOM 1564 O O . ARG A 1 196 ? -26.152 -4.448 -3.349 1.00 51.09 196 ARG A O 1
ATOM 1571 N N . ALA A 1 197 ? -24.022 -4.872 -2.768 1.00 45.38 197 ALA A N 1
ATOM 1572 C CA . ALA A 1 197 ? -23.420 -4.096 -3.854 1.00 45.38 197 ALA A CA 1
ATOM 1573 C C . ALA A 1 197 ? -23.836 -4.634 -5.235 1.00 45.38 197 ALA A C 1
ATOM 1575 O O . ALA A 1 197 ? -24.220 -3.858 -6.109 1.00 45.38 197 ALA A O 1
ATOM 1576 N N . ARG A 1 198 ? -23.866 -5.965 -5.402 1.00 44.78 198 ARG A N 1
ATOM 1577 C CA . ARG A 1 198 ? -24.331 -6.623 -6.637 1.00 44.78 198 ARG A CA 1
ATOM 1578 C C . ARG A 1 198 ? -25.819 -6.392 -6.911 1.00 44.78 198 ARG A C 1
ATOM 1580 O O . ARG A 1 198 ? -26.199 -6.190 -8.060 1.00 44.78 198 ARG A O 1
ATOM 1587 N N . ILE A 1 199 ? -26.666 -6.414 -5.880 1.00 44.69 199 ILE A N 1
ATOM 1588 C CA . ILE A 1 199 ? -28.105 -6.135 -6.028 1.00 44.69 199 ILE A CA 1
ATOM 1589 C C . ILE A 1 199 ? -28.332 -4.658 -6.381 1.00 44.69 199 ILE A C 1
ATOM 1591 O O . ILE A 1 199 ? -29.087 -4.373 -7.304 1.00 44.69 199 ILE A O 1
ATOM 1595 N N . ALA A 1 200 ? -27.631 -3.734 -5.715 1.00 38.84 200 ALA A N 1
ATOM 1596 C CA . ALA A 1 200 ? -27.728 -2.299 -5.978 1.00 38.84 200 ALA A CA 1
ATOM 1597 C C . ALA A 1 200 ? -27.276 -1.918 -7.402 1.00 38.84 200 ALA A C 1
ATOM 1599 O O . ALA A 1 200 ? -27.840 -1.000 -7.998 1.00 38.84 200 ALA A O 1
ATOM 1600 N N . GLN A 1 201 ? -26.285 -2.628 -7.954 1.00 39.84 201 GLN A N 1
ATOM 1601 C CA . GLN A 1 201 ? -25.865 -2.483 -9.351 1.00 39.84 201 GLN A CA 1
ATOM 1602 C C . GLN A 1 201 ? -26.955 -2.953 -10.326 1.00 39.84 201 GLN A C 1
ATOM 1604 O O . GLN A 1 201 ? -27.283 -2.221 -11.252 1.00 39.84 201 GLN A O 1
ATOM 1609 N N . ARG A 1 202 ? -27.603 -4.099 -10.065 1.00 41.44 202 ARG A N 1
ATOM 1610 C CA . ARG A 1 202 ? -28.699 -4.620 -10.909 1.00 41.44 202 ARG A CA 1
ATOM 1611 C C . ARG A 1 202 ? -29.944 -3.732 -10.927 1.00 41.44 202 ARG A C 1
ATOM 1613 O O . ARG A 1 202 ? -30.636 -3.676 -11.932 1.00 41.44 202 ARG A O 1
ATOM 1620 N N . THR A 1 203 ? -30.230 -3.017 -9.841 1.00 40.22 203 THR A N 1
ATOM 1621 C CA . THR A 1 203 ? -31.359 -2.070 -9.776 1.00 40.22 203 THR A CA 1
ATOM 1622 C C . THR A 1 203 ? -31.102 -0.730 -10.469 1.00 40.22 203 THR A C 1
ATOM 1624 O O . THR A 1 203 ? -32.018 0.076 -10.539 1.00 40.22 203 THR A O 1
ATOM 1627 N N . ARG A 1 204 ? -29.880 -0.455 -10.951 1.00 38.50 204 ARG A N 1
ATOM 1628 C CA . ARG A 1 204 ? -29.570 0.746 -11.756 1.00 38.50 204 ARG A CA 1
ATOM 1629 C C . ARG A 1 204 ? -29.595 0.486 -13.265 1.00 38.50 204 ARG A C 1
ATOM 1631 O O . ARG A 1 204 ? -29.462 1.431 -14.033 1.00 38.50 204 ARG A O 1
ATOM 1638 N N . GLU A 1 205 ? -29.726 -0.773 -13.674 1.00 42.28 205 GLU A N 1
ATOM 1639 C CA . GLU A 1 205 ? -29.760 -1.205 -15.080 1.00 42.28 205 GLU A CA 1
ATOM 1640 C C . GLU A 1 205 ? -31.197 -1.431 -15.598 1.00 42.28 205 GLU A C 1
ATOM 1642 O O . GLU A 1 205 ? -31.381 -1.861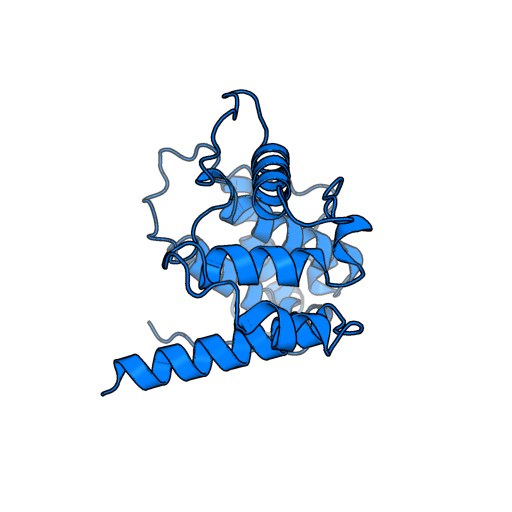 -16.735 1.00 42.28 205 GLU A O 1
ATOM 1647 N N . HIS A 1 206 ? -32.207 -1.104 -14.786 1.00 37.19 206 HIS A N 1
ATOM 1648 C CA . HIS A 1 206 ? -33.634 -1.104 -15.118 1.00 37.19 206 HIS A CA 1
ATOM 1649 C C . HIS A 1 206 ? -34.247 0.255 -14.786 1.00 37.19 206 HIS A C 1
ATOM 1651 O O . HIS A 1 206 ? -35.152 0.672 -15.540 1.00 37.19 206 HIS A O 1
#

Sequence (206 aa):
MHCAQRHVSDLYEDLRDGHNLISLLEVLSGETLPREKGRMRFHKLQNVQIALDFLKHRQVKLVNIRNDDIADGNPKLTLGLIWTIILHFQTPELDPCSRPVPCLVSQISDIQVNGQSDDMTAKEKLLLWAQRMVEGYQGLRCDNFTTSWRDGKLFNAVIHKHSYGAQGAEAKKLKTVWIKYPETSAGDCFAMMNARARIAQRTREH

InterPro domains:
  IPR001589 Actinin-type actin-binding domain, conserved site [PS00020] (62-86)
  IPR001715 Calponin homology domain [PF00307] (5-90)
  IPR001715 Calponin homology domain [PF00307] (121-166)
  IPR001715 Calponin homology domain [PS50021] (1-90)
  IPR001715 Calponin homology domain [PS50021] (120-206)
  IPR001715 Calponin homology domain [SM00033] (1-88)
  IPR036872 CH domain superfamily [G3DSA:1.10.418.10] (2-95)
  IPR036872 CH domain superfamily [G3DSA:1.10.418.10] (109-201)
  IPR036872 CH domain superfamily [SSF47576] (4-165)

Secondary structure (DSSP, 8-state):
--------S-HHHHTTTSHHHHHHHHHHH---------SSHHHHHHHHHHHHHHHHHTT---SS--HHHHHTT-HHHHHHHHHHHHHHHHS----TTS-----SS--GGG---TT--TT--HHHHHHHHHHHHHTT-TT-----SSGGGTTSHHHHHHHHHHHHTTS-SGGGSSHHHHTT-TT--HHHHHHHHHHHHHHHHHTT--

Radius of gyration: 21.14 Å; Cα contacts (8 Å, |Δi|>4): 175; chains: 1; bounding box: 59×37×47 Å

Foldseek 3Di:
DPPPVDDDPDLLASCLQLPVLQVVCCVLQVDHFDAQDDDDNVSSLVSLVSSVVVCVVVVQDQDPAHSCCRNVRPPVSSVVVVVSVCVPSLDDDDDPPRDPDPDPDDHLVNQDDPPDDPPDDSQRSVQNVLQVLCPPPPPQGRDDPPPSPFQVVSLVSNCLCVVPVVDPDPSVVCVVVVVVCSRQGVVNSVVVVVVVVVVVVVVVVD

Solvent-accessible surface area (backbone atoms only — not comparable to full-atom values): 12504 Å² total; per-residue (Å²): 130,86,77,71,85,80,79,75,89,45,77,48,62,59,41,17,52,8,60,53,51,41,52,50,50,25,68,75,61,72,49,90,76,88,76,64,84,68,86,53,69,67,32,17,34,48,23,28,39,51,42,54,48,54,41,43,76,69,71,46,85,71,79,93,65,56,36,63,49,36,44,71,30,38,61,69,56,42,50,51,49,52,51,51,52,53,49,57,79,38,41,91,72,90,55,93,83,57,74,84,67,86,62,93,60,87,42,57,64,71,62,82,51,97,87,69,60,92,85,57,50,52,69,54,48,49,47,53,44,51,34,59,44,36,62,90,47,86,96,57,69,60,86,54,95,54,77,47,46,63,67,17,58,52,59,51,38,41,52,47,43,70,72,47,71,84,54,81,86,62,69,71,74,53,58,67,62,64,64,71,53,85,79,46,45,50,66,52,53,52,53,51,52,52,52,49,54,54,51,58,53,58,68,71,78,112

Nearest PDB structures (foldseek):
  3f7p-assembly2_B  TM=8.768E-01  e=1.083E-17  Homo sapiens
  4q57-assembly1_B  TM=9.395E-01  e=2.755E-16  Mus musculus
  4q59-assembly2_B  TM=9.179E-01  e=3.787E-16  Homo sapiens
  4q58-assembly2_B  TM=8.995E-01  e=9.331E-16  Homo sapiens
  4z6g-assembly1_A  TM=8.645E-01  e=4.346E-15  Homo sapiens